Protein AF-A0A1G1KRF3-F1 (afdb_monomer_lite)

Structure (mmCIF, N/CA/C/O backbone):
data_AF-A0A1G1KRF3-F1
#
_entry.id   AF-A0A1G1KRF3-F1
#
loop_
_atom_site.group_PDB
_atom_site.id
_atom_site.type_symbol
_atom_site.label_atom_id
_atom_site.label_alt_id
_atom_site.label_comp_id
_atom_site.label_asym_id
_atom_site.label_entity_id
_atom_site.label_seq_id
_atom_site.pdbx_PDB_ins_code
_atom_site.Cartn_x
_atom_site.Cartn_y
_atom_site.Cartn_z
_atom_site.occupancy
_atom_site.B_iso_or_equiv
_atom_site.auth_seq_id
_atom_site.auth_comp_id
_atom_site.auth_asym_id
_atom_site.auth_atom_id
_atom_site.pdbx_PDB_model_num
ATOM 1 N N . MET A 1 1 ? -19.950 10.506 7.563 1.00 39.53 1 MET A N 1
ATOM 2 C CA . MET A 1 1 ? -19.428 11.811 7.099 1.00 39.53 1 MET A CA 1
ATOM 3 C C . MET A 1 1 ? -17.991 11.739 6.541 1.00 39.53 1 MET A C 1
ATOM 5 O O . MET A 1 1 ? -17.505 12.771 6.107 1.00 39.53 1 MET A O 1
ATOM 9 N N . SER A 1 2 ? -17.323 10.573 6.453 1.00 49.00 2 SER A N 1
ATOM 10 C CA . SER A 1 2 ? -15.917 10.475 5.997 1.00 49.00 2 SER A CA 1
ATOM 11 C C . SER A 1 2 ? -15.711 10.386 4.471 1.00 49.00 2 SER A C 1
ATOM 13 O O . SER A 1 2 ? -14.685 10.835 3.969 1.00 49.00 2 SER A O 1
ATOM 15 N N . THR A 1 3 ? -16.690 9.897 3.703 1.00 47.81 3 THR A N 1
ATOM 16 C CA . THR A 1 3 ? -16.568 9.670 2.245 1.00 47.81 3 THR A CA 1
ATOM 17 C C . THR A 1 3 ? -16.477 10.951 1.407 1.00 47.81 3 THR A C 1
ATOM 19 O O . THR A 1 3 ? -15.737 10.995 0.428 1.00 47.81 3 THR A O 1
ATOM 22 N N . ASN A 1 4 ? -17.163 12.029 1.809 1.00 52.09 4 ASN A N 1
ATOM 23 C CA . ASN A 1 4 ? -17.118 13.309 1.085 1.00 52.09 4 ASN A CA 1
ATOM 24 C C . ASN A 1 4 ? -15.735 13.970 1.141 1.00 52.09 4 ASN A C 1
ATOM 26 O O . ASN A 1 4 ? -15.361 14.684 0.216 1.00 52.09 4 ASN A O 1
ATOM 30 N N . ARG A 1 5 ? -14.958 13.727 2.201 1.00 53.78 5 ARG A N 1
ATOM 31 C CA . ARG A 1 5 ? -13.639 14.343 2.384 1.00 53.78 5 ARG A CA 1
ATOM 32 C C . ARG A 1 5 ? -12.556 13.617 1.586 1.00 53.78 5 ARG A C 1
ATOM 34 O O . ARG A 1 5 ? -11.678 14.286 1.063 1.00 53.78 5 ARG A O 1
ATOM 41 N N . LEU A 1 6 ? -12.679 12.296 1.414 1.00 52.50 6 LEU A N 1
ATOM 42 C CA . LEU A 1 6 ? -11.835 11.509 0.504 1.00 52.50 6 LEU A CA 1
ATOM 43 C C . LEU A 1 6 ? -11.989 11.996 -0.942 1.00 52.50 6 LEU A C 1
ATOM 45 O O . LEU A 1 6 ? -11.002 12.309 -1.598 1.00 52.50 6 LEU A O 1
ATOM 49 N N . LYS A 1 7 ? -13.244 12.169 -1.384 1.00 54.12 7 LYS A N 1
ATOM 50 C CA . LYS A 1 7 ? -13.553 12.800 -2.673 1.00 54.12 7 LYS A CA 1
ATOM 51 C C . LYS A 1 7 ? -12.997 14.210 -2.751 1.00 54.12 7 LYS A C 1
ATOM 53 O O . LYS A 1 7 ? -12.348 14.531 -3.721 1.00 54.12 7 LYS A O 1
ATOM 58 N N . THR A 1 8 ? -13.163 15.029 -1.715 1.00 58.00 8 THR A N 1
ATOM 59 C CA . THR A 1 8 ? -12.622 16.402 -1.708 1.00 58.00 8 THR A CA 1
ATOM 60 C C . THR A 1 8 ? -11.087 16.447 -1.787 1.00 58.00 8 THR A C 1
ATOM 62 O O . THR A 1 8 ? -10.541 17.373 -2.380 1.00 58.00 8 THR A O 1
ATOM 65 N N . LEU A 1 9 ? -10.387 15.477 -1.188 1.00 56.34 9 LEU A N 1
ATOM 66 C CA . LEU A 1 9 ? -8.924 15.380 -1.240 1.00 56.34 9 LEU A CA 1
ATOM 67 C C . LEU A 1 9 ? -8.424 15.002 -2.640 1.00 56.34 9 LEU A C 1
ATOM 69 O O . LEU A 1 9 ? -7.384 15.505 -3.040 1.00 56.34 9 LEU A O 1
ATOM 73 N N . LEU A 1 10 ? -9.180 14.180 -3.375 1.00 52.12 10 LEU A N 1
ATOM 74 C CA . LEU A 1 10 ? -8.797 13.652 -4.690 1.00 52.12 10 LEU A CA 1
ATOM 75 C C . LEU A 1 10 ? -9.418 14.414 -5.884 1.00 52.12 10 LEU A C 1
ATOM 77 O O . LEU A 1 10 ? -8.832 14.425 -6.953 1.00 52.12 10 LEU A O 1
ATOM 81 N N . GLN A 1 11 ? -10.558 15.100 -5.712 1.00 49.50 11 GLN A N 1
ATOM 82 C CA . GLN A 1 11 ? -11.289 15.842 -6.762 1.00 49.50 11 GLN A CA 1
ATOM 83 C C . GLN A 1 11 ? -10.797 17.276 -6.996 1.00 49.50 11 GLN A C 1
ATOM 85 O O . GLN A 1 11 ? -11.358 17.987 -7.826 1.00 49.50 11 GLN A O 1
ATOM 90 N N . LYS A 1 12 ? -9.792 17.765 -6.262 1.00 50.34 12 LYS A N 1
ATOM 91 C CA . LYS A 1 12 ? -9.133 19.004 -6.692 1.00 50.34 12 LYS A CA 1
ATOM 92 C C . LYS A 1 12 ? -8.339 18.649 -7.945 1.00 50.34 12 LYS A C 1
ATOM 94 O O . LYS A 1 12 ? -7.412 17.860 -7.823 1.00 50.34 12 LYS A O 1
ATOM 99 N N . ASP A 1 13 ? -8.687 19.248 -9.086 1.00 40.19 13 ASP A N 1
ATOM 100 C CA . ASP A 1 13 ? -8.207 18.995 -10.467 1.00 40.19 13 ASP A CA 1
ATOM 101 C C . ASP A 1 13 ? -6.668 19.019 -10.703 1.00 40.19 13 ASP A C 1
ATOM 103 O O . ASP A 1 13 ? -6.196 19.061 -11.837 1.00 40.19 13 ASP A O 1
ATOM 107 N N . HIS A 1 14 ? -5.859 18.991 -9.642 1.00 43.50 14 HIS A N 1
ATOM 108 C CA . HIS A 1 14 ? -4.399 18.992 -9.637 1.00 43.50 14 HIS A CA 1
ATOM 109 C C . HIS A 1 14 ? -3.786 18.083 -8.557 1.00 43.50 14 HIS A C 1
ATOM 111 O O . HIS A 1 14 ? -2.618 18.255 -8.225 1.00 43.50 14 HIS A O 1
ATOM 117 N N . PHE A 1 15 ? -4.541 17.167 -7.944 1.00 45.59 15 PHE A N 1
ATOM 118 C CA . PHE A 1 15 ? -4.002 16.354 -6.855 1.00 45.59 15 PHE A CA 1
ATOM 119 C C . PHE A 1 15 ? -3.184 15.172 -7.383 1.00 45.59 15 PHE A C 1
ATOM 121 O O . PHE A 1 15 ? -3.702 14.073 -7.541 1.00 45.59 15 PHE A O 1
ATOM 128 N N . SER A 1 16 ? -1.895 15.398 -7.642 1.00 52.59 16 SER A N 1
ATOM 129 C CA . SER A 1 16 ? -0.960 14.310 -7.912 1.00 52.59 16 SER A CA 1
ATOM 130 C C . SER A 1 16 ? -0.432 13.742 -6.598 1.00 52.59 16 SER A C 1
ATOM 132 O O . SER A 1 16 ? 0.032 14.477 -5.724 1.00 52.59 16 SER A O 1
ATOM 134 N N . PHE A 1 17 ? -0.441 12.417 -6.448 1.00 53.50 17 PHE A N 1
ATOM 135 C CA . PHE A 1 17 ? 0.139 11.744 -5.279 1.00 53.50 17 PHE A CA 1
ATOM 136 C C . PHE A 1 17 ? 1.629 12.058 -5.078 1.00 53.50 17 PHE A C 1
ATOM 138 O O . PHE A 1 17 ? 2.115 12.025 -3.945 1.00 53.50 17 PHE A O 1
ATOM 145 N N . THR A 1 18 ? 2.328 12.440 -6.152 1.00 52.50 18 THR A N 1
ATOM 146 C CA . THR A 1 18 ? 3.709 12.947 -6.112 1.00 52.50 18 THR A CA 1
ATOM 147 C C . THR A 1 18 ? 3.863 14.183 -5.227 1.00 52.50 18 THR A C 1
ATOM 149 O O . THR A 1 18 ? 4.930 14.400 -4.658 1.00 52.50 18 THR A O 1
ATOM 152 N N . ASP A 1 19 ? 2.802 14.979 -5.072 1.00 54.72 19 ASP A N 1
ATOM 153 C CA . ASP A 1 19 ? 2.831 16.267 -4.370 1.00 54.72 19 ASP A CA 1
ATOM 154 C C . ASP A 1 19 ? 2.616 16.110 -2.857 1.00 54.72 19 ASP A C 1
ATOM 156 O O . ASP A 1 19 ? 2.888 17.023 -2.076 1.00 54.72 19 ASP A O 1
ATOM 160 N N . LEU A 1 20 ? 2.139 14.937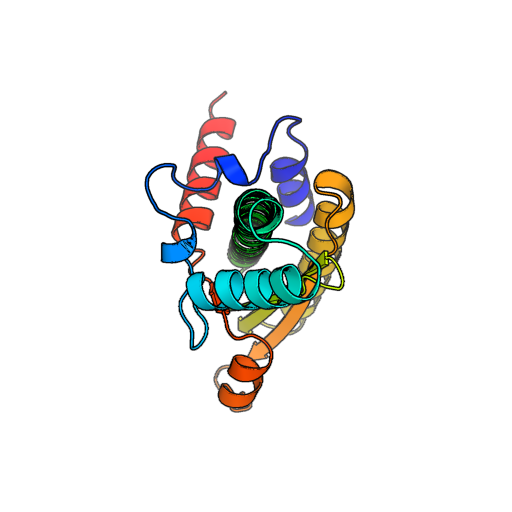 -2.424 1.00 53.12 20 LEU A N 1
ATOM 161 C CA . LEU A 1 20 ? 1.990 14.575 -1.013 1.00 53.12 20 LEU A CA 1
ATOM 162 C C . LEU A 1 20 ? 3.266 14.003 -0.396 1.00 53.12 20 LEU A C 1
ATOM 164 O O . LEU A 1 20 ? 3.375 13.916 0.832 1.00 53.12 20 LEU A O 1
ATOM 168 N N . LEU A 1 21 ? 4.215 13.576 -1.225 1.00 56.72 21 LEU A N 1
ATOM 169 C CA . LEU A 1 21 ? 5.484 13.066 -0.745 1.00 56.72 21 LEU A CA 1
ATOM 170 C C . LEU A 1 21 ? 6.402 14.250 -0.436 1.00 56.72 21 LEU A C 1
ATOM 172 O O . LEU A 1 21 ? 6.590 15.122 -1.285 1.00 56.72 21 LEU A O 1
ATOM 176 N N . PRO A 1 22 ? 7.001 14.322 0.767 1.00 52.81 22 PRO A N 1
ATOM 177 C CA . PRO A 1 22 ? 7.981 15.357 1.040 1.00 52.81 22 PRO A CA 1
ATOM 178 C C . PRO A 1 22 ? 9.114 15.219 0.020 1.00 52.81 22 PRO A C 1
ATOM 180 O O . PRO A 1 22 ? 9.807 14.203 0.010 1.00 52.81 22 PRO A O 1
ATOM 183 N N . HIS A 1 23 ? 9.319 16.255 -0.801 1.00 50.72 23 HIS A N 1
ATOM 184 C CA . HIS A 1 23 ? 10.316 16.322 -1.883 1.00 50.72 23 HIS A CA 1
ATOM 185 C C . HIS A 1 23 ? 11.781 16.079 -1.441 1.00 50.72 23 HIS A C 1
ATOM 187 O O . HIS A 1 23 ? 12.704 16.220 -2.237 1.00 50.72 23 HIS A O 1
ATOM 193 N N . SER A 1 24 ? 12.022 15.759 -0.166 1.00 45.78 24 SER A N 1
ATOM 194 C CA . SER A 1 24 ? 13.334 15.615 0.463 1.00 45.78 24 SER A CA 1
ATOM 195 C C . SER A 1 24 ? 13.704 14.186 0.872 1.00 45.78 24 SER A C 1
ATOM 197 O O . SER A 1 24 ? 14.825 13.981 1.337 1.00 45.78 24 SER A O 1
ATOM 199 N N . LYS A 1 25 ? 12.815 13.194 0.720 1.00 56.88 25 LYS A N 1
ATOM 200 C CA . LYS A 1 25 ? 13.113 11.789 1.045 1.00 56.88 25 LYS A CA 1
ATOM 201 C C . LYS A 1 25 ? 12.953 10.900 -0.182 1.00 56.88 25 LYS A C 1
ATOM 203 O O . LYS A 1 25 ? 11.945 11.007 -0.873 1.00 56.88 25 LYS A O 1
ATOM 208 N N . SER A 1 26 ? 13.918 10.007 -0.430 1.00 67.25 26 SER A N 1
ATOM 209 C CA . SER A 1 26 ? 13.741 8.990 -1.469 1.00 67.25 26 SER A CA 1
ATOM 210 C C . SER A 1 26 ? 12.550 8.109 -1.102 1.00 67.25 26 SER A C 1
ATOM 212 O O . SER A 1 26 ? 12.333 7.780 0.070 1.00 67.25 26 SER A O 1
ATOM 214 N N . VAL A 1 27 ? 11.766 7.747 -2.112 1.00 68.31 27 VAL A N 1
ATOM 215 C CA . VAL A 1 27 ? 10.595 6.872 -2.000 1.00 68.31 27 VAL A CA 1
ATOM 216 C C . VAL A 1 27 ? 10.934 5.562 -1.260 1.00 68.31 27 VAL A C 1
ATOM 218 O O . VAL A 1 27 ? 10.127 5.039 -0.498 1.00 68.31 27 VAL A O 1
ATOM 221 N N . GLU A 1 28 ? 12.176 5.095 -1.388 1.00 69.38 28 GLU A N 1
ATOM 222 C CA . GLU A 1 28 ? 12.739 3.920 -0.710 1.00 69.38 28 GLU A CA 1
ATOM 223 C C . GLU A 1 28 ? 12.685 4.018 0.821 1.00 69.38 28 GLU A C 1
ATOM 225 O O . GLU A 1 28 ? 12.463 3.019 1.497 1.00 69.38 28 GLU A O 1
ATOM 230 N N . SER A 1 29 ? 12.847 5.221 1.383 1.00 72.69 29 SER A N 1
ATOM 231 C CA . SER A 1 29 ? 12.881 5.437 2.839 1.00 72.69 29 SER A CA 1
ATOM 232 C C . SER A 1 29 ? 11.548 5.166 3.545 1.00 72.69 29 SER A C 1
ATOM 234 O O . SER A 1 29 ? 11.483 5.177 4.774 1.00 72.69 29 SER A O 1
ATOM 236 N N . PHE A 1 30 ? 10.485 4.935 2.776 1.00 73.12 30 PHE A N 1
ATOM 237 C CA . PHE A 1 30 ? 9.150 4.627 3.271 1.00 73.12 30 PHE A CA 1
ATOM 238 C C . PHE A 1 30 ? 8.850 3.120 3.291 1.00 73.12 30 PHE A C 1
ATOM 240 O O . PHE A 1 30 ? 7.748 2.728 3.679 1.00 73.12 30 PHE A O 1
ATOM 247 N N . PHE A 1 31 ? 9.815 2.285 2.886 1.00 74.88 31 PHE A N 1
ATOM 248 C CA . PHE A 1 31 ? 9.681 0.837 2.775 1.00 74.88 31 PHE A CA 1
ATOM 249 C C . PHE A 1 31 ? 10.572 0.121 3.780 1.00 74.88 31 PHE A C 1
ATOM 251 O O . PHE A 1 31 ? 11.784 0.309 3.812 1.00 74.88 31 PHE A O 1
ATOM 258 N N . GLU A 1 32 ? 9.972 -0.779 4.552 1.00 78.81 32 GLU A N 1
ATOM 259 C CA . GLU A 1 32 ? 10.691 -1.677 5.453 1.00 78.81 32 GLU A CA 1
ATOM 260 C C . GLU A 1 32 ? 10.246 -3.119 5.189 1.00 78.81 32 GLU A C 1
ATOM 262 O O . GLU A 1 32 ? 9.054 -3.409 5.121 1.00 78.81 32 GLU A O 1
ATOM 267 N N . GLY A 1 33 ? 11.162 -4.073 5.025 1.00 77.75 33 GLY A N 1
ATOM 268 C CA . GLY A 1 33 ? 10.761 -5.444 4.703 1.00 77.75 33 GLY A CA 1
ATOM 269 C C . GLY A 1 33 ? 11.910 -6.367 4.311 1.00 77.75 33 GLY A C 1
ATOM 270 O O . GLY A 1 33 ? 13.058 -5.937 4.260 1.00 77.75 33 GLY A O 1
ATOM 271 N N . PRO A 1 34 ? 11.618 -7.658 4.055 1.00 73.69 34 PRO A N 1
ATOM 272 C CA . PRO A 1 34 ? 12.593 -8.604 3.524 1.00 73.69 34 PRO A CA 1
ATOM 273 C C . PRO A 1 34 ? 12.886 -8.369 2.032 1.00 73.69 34 PRO A C 1
ATOM 275 O O . PRO A 1 34 ? 13.853 -8.926 1.531 1.00 73.69 34 PRO A O 1
ATOM 278 N N . GLN A 1 35 ? 12.051 -7.591 1.331 1.00 74.81 35 GLN A N 1
ATOM 279 C CA . GLN A 1 35 ? 12.315 -7.106 -0.020 1.00 74.81 35 GLN A CA 1
ATOM 280 C C . GLN A 1 35 ? 12.621 -5.613 0.020 1.00 74.81 35 GLN A C 1
ATOM 282 O O . GLN A 1 35 ? 12.011 -4.865 0.788 1.00 74.81 35 GLN A O 1
ATOM 287 N N . THR A 1 36 ? 13.525 -5.192 -0.854 1.00 77.19 36 THR A N 1
ATOM 288 C CA . THR A 1 36 ? 13.939 -3.802 -1.041 1.00 77.19 36 THR A CA 1
ATOM 289 C C . THR A 1 36 ? 13.526 -3.275 -2.416 1.00 77.19 36 THR A C 1
ATOM 291 O O . THR A 1 36 ? 13.167 -4.033 -3.320 1.00 77.19 36 THR A O 1
ATOM 294 N N . TYR A 1 37 ? 13.608 -1.956 -2.591 1.00 75.25 37 TYR A N 1
ATOM 295 C CA . TYR A 1 37 ? 13.466 -1.318 -3.901 1.00 75.25 37 TYR A CA 1
ATOM 296 C C . TYR A 1 37 ? 14.453 -1.887 -4.934 1.00 75.25 37 TYR A C 1
ATOM 298 O O . TYR A 1 37 ? 14.074 -2.192 -6.065 1.00 75.25 37 TYR A O 1
ATOM 306 N N . GLU A 1 38 ? 15.702 -2.115 -4.519 1.00 76.81 38 GLU A N 1
ATOM 307 C CA . GLU A 1 38 ? 16.745 -2.703 -5.364 1.00 76.81 38 GLU A CA 1
ATOM 308 C C . GLU A 1 38 ? 16.399 -4.133 -5.800 1.00 76.81 38 GLU A C 1
ATOM 310 O O . GLU A 1 38 ? 16.670 -4.514 -6.941 1.00 76.81 38 GLU A O 1
ATOM 315 N N . ASP A 1 39 ? 15.760 -4.924 -4.930 1.00 80.12 39 ASP A N 1
ATOM 316 C CA . ASP A 1 39 ? 15.296 -6.274 -5.270 1.00 80.12 39 ASP A CA 1
ATOM 317 C C . ASP A 1 39 ? 14.219 -6.248 -6.353 1.00 80.12 39 ASP A C 1
ATOM 319 O O . ASP A 1 39 ? 14.270 -7.051 -7.289 1.00 80.12 39 ASP A O 1
ATOM 323 N N . LEU A 1 40 ? 13.276 -5.304 -6.262 1.00 76.19 40 LEU A N 1
ATOM 324 C CA . LEU A 1 40 ? 12.242 -5.122 -7.279 1.00 76.19 40 LEU A CA 1
ATOM 325 C C . LEU A 1 40 ? 12.841 -4.686 -8.614 1.00 76.19 40 LEU A C 1
ATOM 327 O O . LEU A 1 40 ? 12.513 -5.265 -9.652 1.00 76.19 40 LEU A O 1
ATOM 331 N N . LEU A 1 41 ? 13.734 -3.693 -8.586 1.00 78.19 41 LEU A N 1
ATOM 332 C CA . LEU A 1 41 ? 14.412 -3.195 -9.777 1.00 78.19 41 LEU A CA 1
ATOM 333 C C . LEU A 1 41 ? 15.198 -4.320 -10.446 1.00 78.19 41 LEU A C 1
ATOM 335 O O . LEU A 1 41 ? 15.037 -4.562 -11.638 1.00 78.19 41 LEU A O 1
ATOM 339 N N . ARG A 1 42 ? 15.987 -5.069 -9.675 1.00 79.50 42 ARG A N 1
ATOM 340 C CA . ARG A 1 42 ? 16.756 -6.215 -10.165 1.00 79.50 42 ARG A CA 1
ATOM 341 C C . ARG A 1 42 ? 15.867 -7.299 -10.772 1.00 79.50 42 ARG A C 1
ATOM 343 O O . ARG A 1 42 ? 16.168 -7.756 -11.872 1.00 79.50 42 ARG A O 1
ATOM 350 N N . GLY A 1 43 ? 14.773 -7.678 -10.111 1.00 75.50 43 GLY A N 1
ATOM 351 C CA . GLY A 1 43 ? 13.843 -8.685 -10.632 1.00 75.50 43 GLY A CA 1
ATOM 352 C C . GLY A 1 43 ? 13.163 -8.249 -11.934 1.00 75.50 43 GLY A C 1
ATOM 353 O O . GLY A 1 43 ? 13.047 -9.034 -12.878 1.00 75.50 43 GLY A O 1
ATOM 354 N N . ALA A 1 44 ? 12.763 -6.980 -12.026 1.00 71.75 44 ALA A N 1
ATOM 355 C CA . ALA A 1 44 ? 12.192 -6.417 -13.245 1.00 71.75 44 ALA A CA 1
ATOM 356 C C . ALA A 1 44 ? 13.234 -6.316 -14.377 1.00 71.75 44 ALA A C 1
ATOM 358 O O . ALA A 1 44 ? 12.940 -6.665 -15.522 1.00 71.75 44 ALA A O 1
ATOM 359 N N . LEU A 1 45 ? 14.468 -5.906 -14.059 1.00 74.56 45 LEU A N 1
ATOM 360 C CA . LEU A 1 45 ? 15.589 -5.864 -15.000 1.00 74.56 45 LEU A CA 1
ATOM 361 C C . LEU A 1 45 ? 15.928 -7.248 -15.549 1.00 74.56 45 LEU A C 1
ATOM 363 O O . LEU A 1 45 ? 16.179 -7.380 -16.742 1.00 74.56 45 LEU A O 1
ATOM 367 N N . GLU A 1 46 ? 15.948 -8.280 -14.708 1.00 75.44 46 GLU A N 1
ATOM 368 C CA . GLU A 1 46 ? 16.272 -9.645 -15.125 1.00 75.44 46 GLU A CA 1
ATOM 369 C C . GLU A 1 46 ? 15.231 -10.200 -16.103 1.00 75.44 46 GLU A C 1
ATOM 371 O O . GLU A 1 46 ? 15.608 -10.725 -17.154 1.00 75.44 46 GLU A O 1
ATOM 376 N N . LYS A 1 47 ? 13.937 -9.968 -15.839 1.00 70.19 47 LYS A N 1
ATOM 377 C CA . LYS A 1 47 ? 12.857 -10.240 -16.802 1.00 70.19 47 LYS A CA 1
ATOM 378 C C . LYS A 1 47 ? 13.081 -9.490 -18.123 1.00 70.19 47 LYS A C 1
ATOM 380 O O . LYS A 1 47 ? 13.042 -10.101 -19.186 1.00 70.19 47 LYS A O 1
ATOM 385 N N . GLY A 1 48 ? 13.411 -8.197 -18.064 1.00 66.12 48 GLY A N 1
ATOM 386 C CA . GLY A 1 48 ? 13.698 -7.387 -19.254 1.00 66.12 48 GLY A CA 1
ATOM 387 C C . GLY A 1 48 ? 14.934 -7.848 -20.043 1.00 66.12 48 GLY A C 1
ATOM 388 O O . GLY A 1 48 ? 14.924 -7.834 -21.274 1.00 66.12 48 GLY A O 1
ATOM 389 N N . ARG A 1 49 ? 15.994 -8.316 -19.365 1.00 69.25 49 ARG A N 1
ATOM 390 C CA . ARG A 1 49 ? 17.214 -8.855 -20.002 1.00 69.25 49 ARG A CA 1
ATOM 391 C C . ARG A 1 49 ? 16.960 -10.151 -20.754 1.00 69.25 49 ARG A C 1
ATOM 393 O O . ARG A 1 49 ? 17.602 -10.377 -21.776 1.00 69.25 49 ARG A O 1
ATOM 400 N N . GLN A 1 50 ? 16.030 -10.979 -20.288 1.00 70.12 50 GLN A N 1
ATOM 401 C CA . GLN A 1 50 ? 15.610 -12.177 -21.017 1.00 70.12 50 GLN A CA 1
ATOM 402 C C . GLN A 1 50 ? 14.915 -11.836 -22.355 1.00 70.12 50 GLN A C 1
ATOM 404 O O . GLN A 1 50 ? 14.764 -12.716 -23.197 1.00 70.12 50 GLN A O 1
ATOM 409 N N . GLN A 1 51 ? 14.556 -10.564 -22.590 1.00 62.88 51 GLN A N 1
ATOM 410 C CA . GLN A 1 51 ? 13.811 -1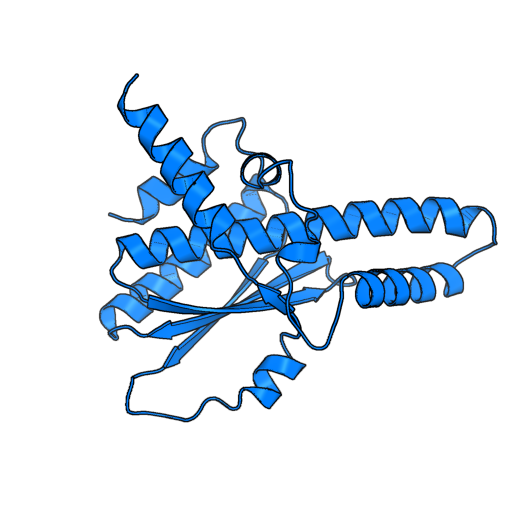0.086 -23.759 1.00 62.88 51 GLN A CA 1
ATOM 411 C C . GLN A 1 51 ? 14.599 -9.233 -24.780 1.00 62.88 51 GLN A C 1
ATOM 413 O O . GLN A 1 51 ? 14.016 -8.893 -25.810 1.00 62.88 51 GLN A O 1
ATOM 418 N N . GLY A 1 52 ? 15.894 -8.904 -24.603 1.00 66.62 52 GLY A N 1
ATOM 419 C CA . GLY A 1 52 ? 16.609 -8.126 -25.639 1.00 66.62 52 GLY A CA 1
ATOM 420 C C . GLY A 1 52 ? 18.075 -7.712 -25.408 1.00 66.62 52 GLY A C 1
ATOM 421 O O . GLY A 1 52 ? 18.663 -7.936 -24.353 1.00 66.62 52 GLY A O 1
ATOM 422 N N . ALA A 1 53 ? 18.666 -7.105 -26.454 1.00 66.06 53 ALA A N 1
ATOM 423 C CA . ALA A 1 53 ? 20.092 -6.770 -26.607 1.00 66.06 53 ALA A CA 1
ATOM 424 C C . ALA A 1 53 ? 20.582 -5.566 -25.767 1.00 66.06 53 ALA A C 1
ATOM 426 O O . ALA A 1 53 ? 19.817 -4.683 -25.396 1.00 66.06 53 ALA A O 1
ATOM 427 N N . LYS A 1 54 ? 21.898 -5.517 -25.515 1.00 62.78 54 LYS A N 1
ATOM 428 C CA . LYS A 1 54 ? 22.578 -4.733 -24.461 1.00 62.78 54 LYS A CA 1
ATOM 429 C C . LYS A 1 54 ? 22.243 -3.231 -24.372 1.00 62.78 54 LYS A C 1
ATOM 431 O O . LYS A 1 54 ? 22.132 -2.723 -23.266 1.00 62.78 54 LYS A O 1
ATOM 436 N N . GLU A 1 55 ? 22.041 -2.542 -25.493 1.00 60.44 55 GLU A N 1
ATOM 437 C CA . GLU A 1 55 ? 21.693 -1.105 -25.523 1.00 60.44 55 GLU A CA 1
ATOM 438 C C . GLU A 1 55 ? 20.201 -0.845 -25.253 1.00 60.44 55 GLU A C 1
ATOM 440 O O . GLU A 1 55 ? 19.834 0.172 -24.667 1.00 60.44 55 GLU A O 1
ATOM 445 N N . ALA A 1 56 ? 19.327 -1.798 -25.591 1.00 62.66 56 ALA A N 1
ATOM 446 C CA . ALA A 1 56 ? 17.923 -1.748 -25.196 1.00 62.66 56 ALA A CA 1
ATOM 447 C C . ALA A 1 56 ? 17.764 -1.935 -23.677 1.00 62.66 56 ALA A C 1
ATOM 449 O O . ALA A 1 56 ? 16.838 -1.377 -23.096 1.00 62.66 56 ALA A O 1
ATOM 450 N N . ILE A 1 57 ? 18.691 -2.652 -23.025 1.00 66.12 57 ILE A N 1
ATOM 451 C CA . ILE A 1 57 ? 18.666 -2.906 -21.575 1.00 66.12 57 ILE A CA 1
ATOM 452 C C . ILE A 1 57 ? 18.753 -1.601 -20.778 1.00 66.12 57 ILE A C 1
ATOM 454 O O . ILE A 1 57 ? 18.027 -1.460 -19.804 1.00 66.12 57 ILE A O 1
ATOM 458 N N . GLU A 1 58 ? 19.590 -0.637 -21.173 1.00 69.25 58 GLU A N 1
ATOM 459 C CA . GLU A 1 58 ? 19.725 0.626 -20.426 1.00 69.25 58 GLU A CA 1
ATOM 460 C C . GLU A 1 58 ? 18.475 1.506 -20.526 1.00 69.25 58 GLU A C 1
ATOM 462 O O . GLU A 1 58 ? 18.067 2.128 -19.544 1.00 69.25 58 GLU A O 1
ATOM 467 N N . LYS A 1 59 ? 17.826 1.531 -21.695 1.00 72.62 59 LYS A N 1
ATOM 468 C CA . LYS A 1 59 ? 16.553 2.238 -21.870 1.00 72.62 59 LYS A CA 1
ATOM 469 C C . LYS A 1 59 ? 15.429 1.548 -21.091 1.00 72.62 59 LYS A C 1
ATOM 471 O O . LYS A 1 59 ? 14.712 2.208 -20.349 1.00 72.62 59 LYS A O 1
ATOM 476 N N . ILE A 1 60 ? 15.350 0.220 -21.184 1.00 70.62 60 ILE A N 1
ATOM 477 C CA . ILE A 1 60 ? 14.411 -0.605 -20.413 1.00 70.62 60 ILE A CA 1
ATOM 478 C C . ILE A 1 60 ? 14.637 -0.422 -18.908 1.00 70.62 60 ILE A C 1
ATOM 480 O O . ILE A 1 60 ? 13.671 -0.345 -18.161 1.00 70.62 60 ILE A O 1
ATOM 484 N N . ALA A 1 61 ? 15.886 -0.302 -18.455 1.00 71.94 61 ALA A N 1
ATOM 485 C CA . ALA A 1 61 ? 16.208 -0.087 -17.050 1.00 71.94 61 ALA A CA 1
ATOM 486 C C . ALA A 1 61 ? 15.627 1.223 -16.517 1.00 71.94 61 ALA A C 1
ATOM 488 O O . ALA A 1 61 ? 14.993 1.223 -15.464 1.00 71.94 61 ALA A O 1
ATOM 489 N N . LYS A 1 62 ? 15.793 2.317 -17.268 1.00 77.19 62 LYS A N 1
ATOM 490 C CA . LYS A 1 62 ? 15.213 3.618 -16.915 1.00 77.19 62 LYS A CA 1
ATOM 491 C C . LYS A 1 62 ? 13.686 3.585 -16.924 1.00 77.19 62 LYS A C 1
ATOM 493 O O . LYS A 1 62 ? 13.066 4.092 -15.995 1.00 77.19 62 LYS A O 1
ATOM 498 N N . ASP A 1 63 ? 13.088 2.946 -17.926 1.00 78.56 63 ASP A N 1
ATOM 499 C CA . ASP A 1 63 ? 11.631 2.821 -18.025 1.00 78.56 63 ASP A CA 1
ATOM 500 C C . ASP A 1 63 ? 11.059 1.965 -16.879 1.00 78.56 63 ASP A C 1
ATOM 502 O O . ASP A 1 63 ? 10.026 2.298 -16.300 1.00 78.56 63 ASP A O 1
ATOM 506 N N . ILE A 1 64 ? 11.742 0.876 -16.506 1.00 75.12 64 ILE A N 1
ATOM 507 C CA . ILE A 1 64 ? 11.383 0.034 -15.358 1.00 75.12 64 ILE A CA 1
ATOM 508 C C . ILE A 1 64 ? 11.476 0.831 -14.065 1.00 75.12 64 ILE A C 1
ATOM 510 O O . ILE A 1 64 ? 10.538 0.782 -13.276 1.00 75.12 64 ILE A O 1
ATOM 514 N N . GLN A 1 65 ? 12.578 1.554 -13.859 1.00 79.06 65 GLN A N 1
ATOM 515 C CA . GLN A 1 65 ? 12.789 2.364 -12.666 1.00 79.06 65 GLN A CA 1
ATOM 516 C C . GLN A 1 65 ? 11.686 3.419 -12.513 1.00 79.06 65 GLN A C 1
ATOM 518 O O . GLN A 1 65 ? 11.056 3.497 -11.465 1.00 79.06 65 GLN A O 1
ATOM 523 N N . SER A 1 66 ? 11.373 4.157 -13.579 1.00 80.44 66 SER A N 1
ATOM 524 C CA . SER A 1 66 ? 10.312 5.170 -13.552 1.00 80.44 66 SER A CA 1
ATOM 525 C C . SER A 1 66 ? 8.929 4.567 -13.270 1.00 80.44 66 SER A C 1
ATOM 527 O O . SER A 1 66 ? 8.146 5.120 -12.499 1.00 80.44 66 SER A O 1
ATOM 529 N N . ARG A 1 67 ? 8.616 3.397 -13.846 1.00 76.81 67 ARG A N 1
ATOM 530 C CA . ARG A 1 67 ? 7.364 2.685 -13.534 1.00 76.81 67 ARG A CA 1
ATOM 531 C C . ARG A 1 67 ? 7.319 2.244 -12.077 1.00 76.81 67 ARG A C 1
ATOM 533 O O . ARG A 1 67 ? 6.270 2.335 -11.449 1.00 76.81 67 ARG A O 1
ATOM 540 N N . LEU A 1 68 ? 8.439 1.749 -11.567 1.00 76.62 68 LEU A N 1
ATOM 541 C CA . LEU A 1 68 ? 8.609 1.336 -10.184 1.00 76.62 68 LEU A CA 1
ATOM 542 C C . LEU A 1 68 ? 8.326 2.480 -9.217 1.00 76.62 68 LEU A C 1
ATOM 544 O O . LEU A 1 68 ? 7.505 2.317 -8.320 1.00 76.62 68 LEU A O 1
ATOM 548 N N . GLU A 1 69 ? 8.949 3.632 -9.450 1.00 79.06 69 GLU A N 1
ATOM 549 C CA . GLU A 1 69 ? 8.712 4.861 -8.691 1.00 79.06 69 GLU A CA 1
ATOM 550 C C . GLU A 1 69 ? 7.218 5.199 -8.689 1.00 79.06 69 GLU A C 1
ATOM 552 O O . GLU A 1 69 ? 6.625 5.272 -7.616 1.00 79.06 69 GLU A O 1
ATOM 557 N N . LYS A 1 70 ? 6.566 5.227 -9.860 1.00 79.25 70 LYS A N 1
ATOM 558 C CA . LYS A 1 70 ? 5.123 5.498 -9.957 1.00 79.25 70 LYS A CA 1
ATOM 559 C C . LYS A 1 70 ? 4.261 4.521 -9.143 1.00 79.25 70 LYS A C 1
ATOM 561 O O . LYS A 1 70 ? 3.343 4.938 -8.439 1.00 79.25 70 LYS A O 1
ATOM 566 N N . TYR A 1 71 ? 4.521 3.214 -9.233 1.00 78.88 71 TYR A N 1
ATOM 567 C CA . TYR A 1 71 ? 3.766 2.213 -8.463 1.00 78.88 71 TYR A CA 1
ATOM 568 C C . TYR A 1 71 ? 3.932 2.403 -6.963 1.00 78.88 71 TYR A C 1
ATOM 570 O O . TYR A 1 71 ? 2.997 2.198 -6.186 1.00 78.88 71 TYR A O 1
ATOM 578 N N . ILE A 1 72 ? 5.134 2.782 -6.557 1.00 78.88 72 ILE A N 1
ATOM 579 C CA . ILE A 1 72 ? 5.440 2.976 -5.161 1.00 78.88 72 ILE A CA 1
ATOM 580 C C . ILE A 1 72 ? 4.791 4.256 -4.626 1.00 78.88 72 ILE A C 1
ATOM 582 O O . ILE A 1 72 ? 4.211 4.235 -3.541 1.00 78.88 72 ILE A O 1
ATOM 586 N N . GLU A 1 73 ? 4.836 5.346 -5.383 1.00 79.31 73 GLU A N 1
ATOM 587 C CA . GLU A 1 73 ? 4.138 6.587 -5.047 1.00 79.31 73 GLU A CA 1
ATOM 588 C C . GLU A 1 73 ? 2.637 6.339 -4.868 1.00 79.31 73 GLU A C 1
ATOM 590 O O . GLU A 1 73 ? 2.055 6.766 -3.870 1.00 79.31 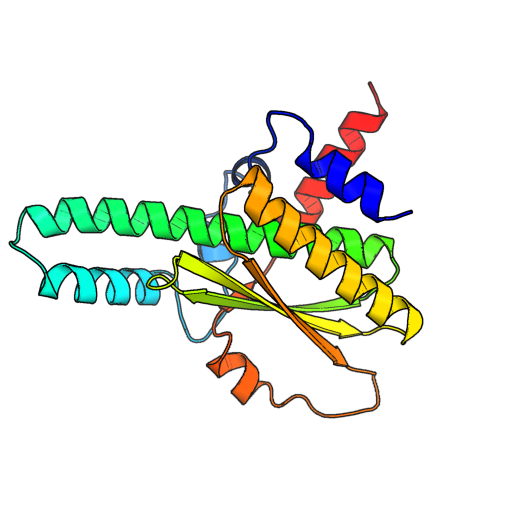73 GLU A O 1
ATOM 595 N N . ALA A 1 74 ? 2.033 5.552 -5.764 1.00 80.38 74 ALA A N 1
ATOM 596 C CA . ALA A 1 74 ? 0.637 5.143 -5.650 1.00 80.38 74 ALA A CA 1
ATOM 597 C C . ALA A 1 74 ? 0.368 4.331 -4.367 1.00 80.38 74 ALA A C 1
ATOM 599 O O . ALA A 1 74 ? -0.609 4.595 -3.667 1.00 80.38 74 ALA A O 1
ATOM 600 N N . LEU A 1 75 ? 1.250 3.387 -4.008 1.00 82.69 75 LEU A N 1
ATOM 601 C CA . LEU A 1 75 ? 1.148 2.605 -2.767 1.00 82.69 75 LEU A CA 1
ATOM 602 C C . LEU A 1 75 ? 1.257 3.466 -1.499 1.00 82.69 75 LEU A C 1
ATOM 604 O O . LEU A 1 75 ? 0.529 3.253 -0.526 1.00 82.69 75 LEU A O 1
ATOM 608 N N . LEU A 1 76 ? 2.159 4.445 -1.488 1.00 81.56 76 LEU A N 1
ATOM 609 C CA . LEU A 1 76 ? 2.284 5.382 -0.372 1.00 81.56 76 LEU A CA 1
ATOM 610 C C . LEU A 1 76 ? 1.062 6.298 -0.278 1.00 81.56 76 LEU A C 1
ATOM 612 O O . LEU A 1 76 ? 0.559 6.541 0.821 1.00 81.56 76 LEU A O 1
ATOM 616 N N . GLY A 1 77 ? 0.555 6.748 -1.424 1.00 79.12 77 GLY A N 1
ATOM 617 C CA . GLY A 1 77 ? -0.659 7.544 -1.541 1.00 79.12 77 GLY A CA 1
ATOM 618 C C . GLY A 1 77 ? -1.889 6.824 -0.997 1.00 79.12 77 GLY A C 1
ATOM 619 O O . GLY A 1 77 ? -2.560 7.345 -0.102 1.00 79.12 77 GLY A O 1
ATOM 620 N N . ILE A 1 78 ? -2.158 5.605 -1.479 1.00 84.00 78 ILE A N 1
ATOM 621 C CA . ILE A 1 78 ? -3.321 4.815 -1.053 1.00 84.00 78 ILE A CA 1
ATOM 622 C C . ILE A 1 78 ? -3.246 4.509 0.445 1.00 84.00 78 ILE A C 1
ATOM 624 O O . ILE A 1 78 ? -4.209 4.746 1.176 1.00 84.00 78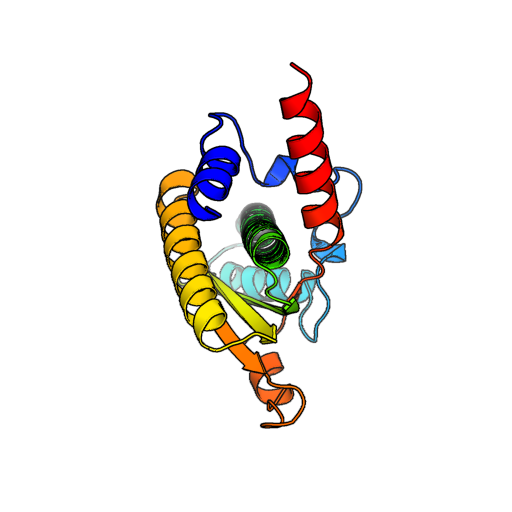 ILE A O 1
ATOM 628 N N . GLY A 1 79 ? -2.076 4.080 0.932 1.00 86.00 79 GLY A N 1
ATOM 629 C CA . GLY A 1 79 ? -1.860 3.782 2.345 1.00 86.00 79 GLY A CA 1
ATOM 630 C C . GLY A 1 79 ? -2.030 5.013 3.239 1.00 86.00 79 GLY A C 1
ATOM 631 O O . GLY A 1 79 ? -2.673 4.925 4.286 1.00 86.00 79 GLY A O 1
ATOM 632 N N . GLY A 1 80 ? -1.507 6.168 2.819 1.00 84.69 80 GLY A N 1
ATOM 633 C CA . GLY A 1 80 ? -1.619 7.429 3.551 1.00 84.69 80 GLY A CA 1
ATOM 634 C C . GLY A 1 80 ? -3.050 7.963 3.618 1.00 84.69 80 GLY A C 1
ATOM 635 O O . GLY A 1 80 ? -3.517 8.323 4.698 1.00 84.69 80 GLY A O 1
ATOM 636 N N . ILE A 1 81 ? -3.772 7.967 2.494 1.00 81.88 81 ILE A N 1
ATOM 637 C CA . ILE A 1 81 ? -5.169 8.423 2.438 1.00 81.88 81 ILE A CA 1
ATOM 638 C C . ILE A 1 81 ? -6.078 7.524 3.274 1.00 81.88 81 ILE A C 1
ATOM 640 O O . ILE A 1 81 ? -6.876 8.030 4.066 1.00 81.88 81 ILE A O 1
ATOM 644 N N . ILE A 1 82 ? -5.951 6.201 3.130 1.00 89.12 82 ILE A N 1
ATOM 645 C CA . ILE A 1 82 ? -6.765 5.246 3.889 1.00 89.12 82 ILE A CA 1
ATOM 646 C C . ILE A 1 82 ? -6.485 5.392 5.380 1.00 89.12 82 ILE A C 1
ATOM 648 O O . ILE A 1 82 ? -7.430 5.481 6.163 1.00 89.12 82 ILE A O 1
ATOM 652 N N . LYS A 1 83 ? -5.212 5.489 5.784 1.00 89.50 83 LYS A N 1
ATOM 653 C CA . LYS A 1 83 ? -4.858 5.700 7.190 1.00 89.50 83 LYS A CA 1
ATOM 654 C C . LYS A 1 83 ? -5.428 7.010 7.732 1.00 89.50 83 LYS A C 1
ATOM 656 O O . LYS A 1 83 ? -6.045 7.003 8.792 1.00 89.50 83 LYS A O 1
ATOM 661 N N . PHE A 1 84 ? -5.293 8.110 6.994 1.00 85.88 84 PHE A N 1
ATOM 662 C CA . PHE A 1 84 ? -5.860 9.399 7.389 1.00 85.88 84 PHE A CA 1
ATOM 663 C C . PHE A 1 84 ? -7.385 9.325 7.580 1.00 85.88 84 PHE A C 1
ATOM 665 O O . PHE A 1 84 ? -7.915 9.762 8.600 1.00 85.88 84 PHE A O 1
ATOM 672 N N . ALA A 1 85 ? -8.106 8.731 6.628 1.00 85.44 85 ALA A N 1
ATOM 673 C CA . ALA A 1 85 ? -9.560 8.601 6.707 1.00 85.44 85 ALA A CA 1
ATOM 674 C C . ALA A 1 85 ? -10.026 7.632 7.812 1.00 85.44 85 ALA A C 1
ATOM 676 O O . ALA A 1 85 ? -11.107 7.820 8.386 1.00 85.44 85 ALA A O 1
ATOM 677 N N . ALA A 1 86 ? -9.219 6.614 8.118 1.00 88.12 86 ALA A N 1
ATOM 678 C CA . ALA A 1 86 ? -9.440 5.685 9.218 1.00 88.12 86 ALA A CA 1
ATOM 679 C C . ALA A 1 86 ? -9.301 6.378 10.582 1.00 88.12 86 ALA A C 1
ATOM 681 O O . ALA A 1 86 ? -10.198 6.243 11.417 1.00 88.12 86 ALA A O 1
ATOM 682 N N . GLU A 1 87 ? -8.253 7.187 10.775 1.00 86.88 87 GLU A N 1
ATOM 683 C CA . GLU A 1 87 ? -8.031 7.968 12.002 1.00 86.88 87 GLU A CA 1
ATOM 684 C C . GLU A 1 87 ? -9.217 8.895 12.307 1.00 86.88 87 GLU A C 1
ATOM 686 O O . GLU A 1 87 ? -9.746 8.884 13.417 1.00 86.88 87 GLU A O 1
ATOM 691 N N . GLU A 1 88 ? -9.719 9.619 11.302 1.00 83.38 88 GLU A N 1
ATOM 692 C CA . GLU A 1 88 ? -10.905 10.487 11.431 1.00 83.38 88 GLU A CA 1
ATOM 693 C C . GLU A 1 88 ? -12.189 9.710 11.788 1.00 83.38 88 GLU A C 1
ATOM 695 O O . GLU A 1 88 ? -13.181 10.288 12.232 1.00 83.38 88 GLU A O 1
ATOM 700 N N . SER A 1 89 ? -12.187 8.392 11.581 1.00 82.75 89 SER A N 1
ATOM 701 C CA . SER A 1 89 ? -13.306 7.490 11.861 1.00 82.75 89 SER A CA 1
ATOM 702 C C . SER A 1 89 ? -13.098 6.659 13.136 1.00 82.75 89 SER A C 1
ATOM 704 O O . SER A 1 89 ? -13.860 5.717 13.366 1.00 82.75 89 SER A O 1
ATOM 706 N N . ASN A 1 90 ? -12.103 6.995 13.971 1.00 86.25 90 ASN A N 1
ATOM 707 C CA . ASN A 1 90 ? -11.698 6.228 15.159 1.00 86.25 90 ASN A CA 1
ATOM 708 C C . ASN A 1 90 ? -11.387 4.751 14.839 1.00 86.25 90 ASN A C 1
ATOM 710 O O . ASN A 1 90 ? -11.743 3.841 15.594 1.00 86.25 90 ASN A O 1
ATOM 714 N N . ILE A 1 91 ? -10.769 4.503 13.684 1.00 90.81 91 ILE A N 1
ATOM 715 C CA . ILE A 1 91 ? -10.257 3.194 13.278 1.00 90.81 91 ILE A CA 1
ATOM 716 C C . ILE A 1 91 ? -8.741 3.252 13.392 1.00 90.81 91 ILE A C 1
ATOM 718 O O . ILE A 1 91 ? -8.091 4.060 12.730 1.00 90.81 91 ILE A O 1
ATOM 722 N N . GLU A 1 92 ? -8.173 2.387 14.223 1.00 91.06 92 GLU A N 1
ATOM 723 C CA . GLU A 1 92 ? -6.728 2.317 14.368 1.00 91.06 92 GLU A CA 1
ATOM 724 C C . GLU A 1 92 ? -6.137 1.416 13.282 1.00 91.06 92 GLU A C 1
ATOM 726 O O . GLU A 1 92 ? -6.506 0.249 13.174 1.00 91.06 92 GLU A O 1
ATOM 731 N N . VAL A 1 93 ? -5.200 1.943 12.492 1.00 91.00 93 VAL A N 1
ATOM 732 C CA . VAL A 1 93 ? -4.412 1.163 11.528 1.00 91.00 93 VAL A CA 1
ATOM 733 C C . VAL A 1 93 ? -3.052 0.864 12.153 1.00 91.00 93 VAL A C 1
ATOM 735 O O . VAL A 1 93 ? -2.206 1.749 12.266 1.00 91.00 93 VAL A O 1
ATOM 738 N N . LYS A 1 94 ? -2.839 -0.390 12.557 1.00 89.31 94 LYS A N 1
ATOM 739 C CA . LYS A 1 94 ? -1.608 -0.862 13.211 1.00 89.31 94 LYS A CA 1
ATOM 740 C C . LYS A 1 94 ? -0.464 -1.038 12.221 1.00 89.31 94 LYS A C 1
ATOM 742 O O . LYS A 1 94 ? 0.683 -0.737 12.535 1.00 89.31 94 LYS A O 1
ATOM 747 N N . GLN A 1 95 ? -0.770 -1.560 11.036 1.00 89.38 95 GLN A N 1
ATOM 748 C CA . GLN A 1 95 ? 0.231 -1.849 10.018 1.00 89.38 95 GLN A CA 1
ATOM 749 C C . GLN A 1 95 ? -0.367 -1.728 8.623 1.00 89.38 95 GLN A C 1
ATOM 751 O O . GLN A 1 95 ? -1.511 -2.116 8.393 1.00 89.38 95 GLN A O 1
ATOM 756 N N . VAL A 1 96 ? 0.442 -1.239 7.687 1.00 91.62 96 VAL A N 1
ATOM 757 C CA . VAL A 1 96 ? 0.148 -1.281 6.257 1.00 91.62 96 VAL A CA 1
ATOM 758 C C . VAL A 1 96 ? 1.264 -2.057 5.580 1.00 91.62 96 VAL A C 1
ATOM 760 O O . VAL A 1 96 ? 2.444 -1.755 5.772 1.00 91.62 96 VAL A O 1
ATOM 763 N N . ARG A 1 97 ? 0.900 -3.079 4.813 1.00 91.50 97 ARG A N 1
ATOM 764 C CA . ARG A 1 97 ? 1.831 -3.871 4.014 1.00 91.50 97 ARG A CA 1
ATOM 765 C C . ARG A 1 97 ? 1.423 -3.862 2.553 1.00 91.50 97 ARG A C 1
ATOM 767 O O . ARG A 1 97 ? 0.277 -3.568 2.244 1.00 91.50 97 ARG A O 1
ATOM 774 N N . ALA A 1 98 ? 2.346 -4.156 1.652 1.00 90.44 98 ALA A N 1
ATOM 775 C CA . ALA A 1 98 ? 2.072 -4.096 0.228 1.00 90.44 98 ALA A CA 1
ATOM 776 C C . ALA A 1 98 ? 2.850 -5.124 -0.589 1.00 90.44 98 ALA A C 1
ATOM 778 O O . ALA A 1 98 ? 3.864 -5.679 -0.154 1.00 90.44 98 ALA A O 1
ATOM 779 N N . LYS A 1 99 ? 2.362 -5.328 -1.810 1.00 87.38 99 LYS A N 1
ATOM 780 C CA . LYS A 1 99 ? 3.002 -6.075 -2.886 1.00 87.38 99 LYS A CA 1
ATOM 781 C C . LYS A 1 99 ? 2.790 -5.320 -4.198 1.00 87.38 99 LYS A C 1
ATOM 783 O O . LYS A 1 99 ? 1.699 -4.822 -4.464 1.00 87.38 99 LYS A O 1
ATOM 788 N N . VAL A 1 100 ? 3.835 -5.265 -5.019 1.00 81.56 100 VAL A N 1
ATOM 789 C CA . VAL A 1 100 ? 3.767 -4.726 -6.383 1.00 81.56 100 VAL A CA 1
ATOM 790 C C . VAL A 1 100 ? 3.671 -5.890 -7.363 1.00 81.56 100 VAL A C 1
ATOM 792 O O . VAL A 1 100 ? 4.513 -6.791 -7.342 1.00 81.56 100 VAL A O 1
ATOM 795 N N . CYS A 1 101 ? 2.663 -5.874 -8.233 1.00 79.75 101 CYS A N 1
ATOM 796 C CA . CYS A 1 101 ? 2.434 -6.915 -9.228 1.00 79.75 101 CYS A CA 1
ATOM 797 C C . CYS A 1 101 ? 2.650 -6.347 -10.640 1.00 79.75 101 CYS A C 1
ATOM 799 O O . CYS A 1 101 ? 1.717 -5.910 -11.306 1.00 79.75 101 CYS A O 1
ATOM 801 N N . PHE A 1 102 ? 3.898 -6.359 -11.124 1.00 71.62 102 PHE A N 1
ATOM 802 C CA . PHE A 1 102 ? 4.248 -5.772 -12.430 1.00 71.62 102 PHE A CA 1
ATOM 803 C C . PHE A 1 102 ? 3.515 -6.388 -13.619 1.00 71.62 102 PHE A C 1
ATOM 805 O O . PHE A 1 102 ? 3.214 -5.680 -14.578 1.00 71.62 102 PHE A O 1
ATOM 812 N N . ASP A 1 103 ? 3.274 -7.698 -13.561 1.00 69.38 103 ASP A N 1
ATOM 813 C CA . ASP A 1 103 ? 2.713 -8.455 -14.679 1.00 69.38 103 ASP A CA 1
ATOM 814 C C . ASP A 1 103 ? 1.221 -8.126 -14.878 1.00 69.38 103 ASP A C 1
ATOM 816 O O . ASP A 1 103 ? 0.759 -8.034 -16.012 1.00 69.38 103 ASP A O 1
ATOM 820 N N . SER A 1 104 ? 0.480 -7.892 -13.788 1.00 75.00 104 SER A N 1
ATOM 821 C CA . SER A 1 104 ? -0.916 -7.426 -13.813 1.00 75.00 104 SER A CA 1
ATOM 822 C C .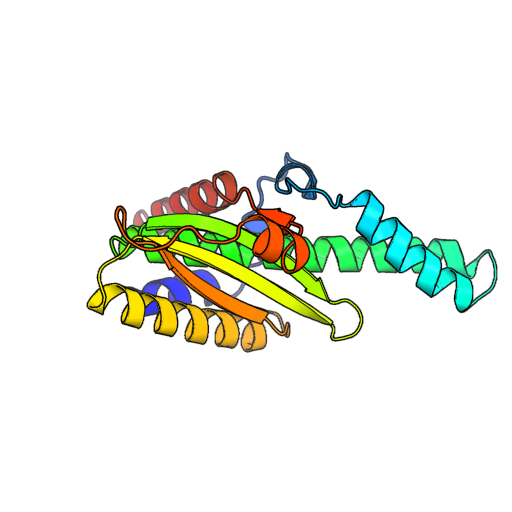 SER A 1 104 ? -1.040 -5.902 -13.849 1.00 75.00 104 SER A C 1
ATOM 824 O O . SER A 1 104 ? -2.119 -5.382 -14.120 1.00 75.00 104 SER A O 1
ATOM 826 N N . GLY A 1 105 ? 0.043 -5.178 -13.556 1.00 73.06 105 GLY A N 1
ATOM 827 C CA . GLY A 1 105 ? 0.025 -3.729 -13.390 1.00 73.06 105 GLY A CA 1
ATOM 828 C C . GLY A 1 105 ? -0.798 -3.264 -12.186 1.00 73.06 105 GLY A C 1
ATOM 829 O O . GLY A 1 105 ? -1.236 -2.114 -12.181 1.00 73.06 105 GLY A O 1
ATOM 830 N N . SER A 1 106 ? -1.009 -4.139 -11.198 1.00 82.56 106 SER A N 1
ATOM 831 C CA . SER A 1 106 ? -1.788 -3.854 -9.994 1.00 82.56 106 SER A CA 1
ATOM 832 C C . SER A 1 106 ? -0.903 -3.562 -8.784 1.00 82.56 106 SER A C 1
ATOM 834 O O . SER A 1 106 ? 0.242 -4.026 -8.685 1.00 82.56 106 SER A O 1
ATOM 836 N N . ILE A 1 107 ? -1.450 -2.788 -7.849 1.00 85.75 107 ILE A N 1
ATOM 837 C CA . ILE A 1 107 ? -0.883 -2.608 -6.513 1.00 85.75 107 ILE A CA 1
ATOM 838 C C . ILE A 1 107 ? -1.775 -3.294 -5.498 1.00 85.75 107 ILE A C 1
ATOM 840 O O . ILE A 1 107 ? -2.994 -3.147 -5.538 1.00 85.75 107 ILE A O 1
ATOM 844 N N . ASN A 1 108 ? -1.159 -4.008 -4.563 1.00 90.38 108 ASN A N 1
ATOM 845 C CA . ASN A 1 108 ? -1.890 -4.709 -3.526 1.00 90.38 108 ASN A CA 1
ATOM 846 C C . ASN A 1 108 ? -1.484 -4.143 -2.166 1.00 90.38 108 ASN A C 1
ATOM 848 O O . ASN A 1 108 ? -0.292 -4.123 -1.847 1.00 90.38 108 ASN A O 1
ATOM 852 N N . ALA A 1 109 ? -2.451 -3.702 -1.364 1.00 91.88 109 ALA A N 1
ATOM 853 C CA . ALA A 1 109 ? -2.223 -3.153 -0.030 1.00 91.88 109 ALA A CA 1
ATOM 854 C C . ALA A 1 109 ? -3.023 -3.923 1.030 1.00 91.88 109 ALA A C 1
ATOM 856 O O . ALA A 1 109 ? -4.219 -4.159 0.891 1.00 91.88 109 ALA A O 1
ATOM 857 N N . PHE A 1 110 ? -2.358 -4.294 2.115 1.00 93.81 110 PHE A N 1
ATOM 858 C CA . PHE A 1 110 ? -2.922 -5.034 3.231 1.00 93.81 110 PHE A CA 1
ATOM 859 C C . PHE A 1 110 ? -2.877 -4.205 4.511 1.00 93.81 110 PHE A C 1
ATOM 861 O O . PHE A 1 110 ? -1.814 -3.730 4.916 1.00 93.81 110 PHE A O 1
ATOM 868 N N . PHE A 1 111 ? -4.019 -4.066 5.174 1.00 93.62 111 PHE A N 1
ATOM 869 C CA . PHE A 1 111 ? -4.176 -3.266 6.382 1.00 93.62 111 PHE A CA 1
ATOM 870 C C . PHE A 1 111 ? -4.443 -4.161 7.592 1.00 93.62 111 PHE A C 1
ATOM 872 O O . PHE A 1 111 ? -5.387 -4.947 7.616 1.00 93.62 111 PHE A O 1
ATOM 879 N N . VAL A 1 112 ? -3.639 -4.001 8.637 1.00 92.12 112 VAL A N 1
ATOM 880 C CA . VAL A 1 112 ? -3.940 -4.547 9.962 1.00 92.12 112 VAL A CA 1
ATOM 881 C C . VAL A 1 112 ? -4.598 -3.437 10.760 1.00 92.12 112 VAL A C 1
ATOM 883 O O . VAL A 1 112 ? -3.973 -2.401 11.000 1.00 92.12 112 VAL A O 1
ATOM 886 N N . ILE A 1 113 ? -5.851 -3.638 11.155 1.00 93.06 113 ILE A N 1
ATOM 887 C CA . ILE A 1 113 ? -6.637 -2.639 11.880 1.00 93.06 113 ILE A CA 1
ATOM 888 C C . ILE A 1 113 ? -7.078 -3.163 13.242 1.00 93.06 113 ILE A C 1
ATOM 890 O O . ILE A 1 113 ? -7.143 -4.369 13.458 1.00 93.06 113 ILE A O 1
ATOM 894 N N . THR A 1 114 ? -7.432 -2.254 14.141 1.00 91.00 114 THR A N 1
ATOM 895 C CA . THR A 1 114 ? -8.101 -2.566 15.405 1.00 91.00 114 THR A CA 1
ATOM 896 C C . THR A 1 114 ? -9.325 -1.674 15.527 1.00 91.00 114 THR A C 1
ATOM 898 O O . THR A 1 114 ? -9.216 -0.448 15.625 1.00 91.00 114 THR A O 1
ATOM 901 N N . THR A 1 115 ? -10.518 -2.271 15.461 1.00 90.44 115 THR A N 1
ATOM 902 C CA . THR A 1 115 ? -11.767 -1.506 15.533 1.00 90.44 115 THR A CA 1
ATOM 903 C C . THR A 1 115 ? -12.993 -2.344 15.923 1.00 90.44 115 THR A C 1
ATOM 905 O O . THR A 1 115 ? -12.939 -3.572 16.013 1.00 90.44 115 THR A O 1
ATOM 908 N N . SER A 1 116 ? -14.123 -1.677 16.177 1.00 90.25 116 SER A N 1
ATOM 909 C CA . SER A 1 116 ? -15.413 -2.330 16.428 1.00 90.25 116 SER A CA 1
ATOM 910 C C . SER A 1 116 ? -16.018 -2.885 15.136 1.00 90.25 116 SER A C 1
ATOM 912 O O . SER A 1 116 ? -15.731 -2.389 14.052 1.00 90.25 116 SER A O 1
ATOM 914 N N . PHE A 1 117 ? -16.925 -3.860 15.234 1.00 88.06 117 PHE A N 1
ATOM 915 C CA . PHE A 1 117 ? -17.591 -4.436 14.056 1.00 88.06 117 PHE A CA 1
ATOM 916 C C . PHE A 1 117 ? -18.282 -3.381 13.169 1.00 88.06 117 PHE A C 1
ATOM 918 O O . PHE A 1 117 ? -18.199 -3.426 11.946 1.00 88.06 117 PHE A O 1
ATOM 925 N N . GLU A 1 118 ? -18.939 -2.384 13.770 1.00 89.75 118 GLU A N 1
ATOM 926 C CA . GLU A 1 118 ? -19.591 -1.315 13.004 1.00 89.75 118 GLU A CA 1
ATOM 927 C C . GLU A 1 118 ? -18.577 -0.495 12.189 1.00 89.75 118 GLU A C 1
ATOM 929 O O . GLU A 1 118 ? -18.829 -0.124 11.041 1.00 89.75 118 GLU A O 1
ATOM 934 N N . ASN A 1 119 ? -17.417 -0.217 12.779 1.00 90.94 119 ASN A N 1
ATOM 935 C CA . ASN A 1 119 ? -16.353 0.531 12.129 1.00 90.94 119 ASN A CA 1
ATOM 936 C C . ASN A 1 119 ? -15.557 -0.324 11.135 1.00 90.94 119 ASN A C 1
ATOM 938 O O . ASN A 1 119 ? -15.055 0.213 10.155 1.00 90.94 119 ASN A O 1
ATOM 942 N N . GLU A 1 120 ? -15.518 -1.640 11.317 1.00 91.44 120 GLU A N 1
ATOM 943 C CA . GLU A 1 120 ? -14.971 -2.592 10.350 1.00 91.44 120 GLU A CA 1
ATOM 944 C C . GLU A 1 120 ? -15.733 -2.529 9.019 1.00 91.44 120 GLU A C 1
ATOM 946 O O . GLU A 1 120 ? -15.135 -2.396 7.952 1.00 91.44 120 GLU A O 1
ATOM 951 N N . VAL A 1 121 ? -17.070 -2.487 9.079 1.00 91.75 121 VAL A N 1
ATOM 952 C CA . VAL A 1 121 ? -17.917 -2.296 7.889 1.00 91.75 121 VAL A CA 1
ATOM 953 C C . VAL A 1 121 ? -17.661 -0.934 7.235 1.00 91.75 121 VAL A C 1
ATOM 955 O O . VAL A 1 121 ? -17.683 -0.816 6.009 1.00 91.75 121 VAL A O 1
ATOM 958 N N . LYS A 1 122 ? -17.413 0.117 8.028 1.00 90.75 122 LYS A N 1
ATOM 959 C CA . LYS A 1 122 ? -17.037 1.437 7.490 1.00 90.75 122 LYS A CA 1
ATOM 960 C C . LYS A 1 122 ? -15.665 1.395 6.822 1.00 90.75 122 LYS A C 1
ATOM 962 O O . LYS A 1 122 ? -15.504 2.031 5.786 1.00 90.75 122 LYS A O 1
ATOM 967 N N . PHE A 1 123 ? -14.715 0.650 7.385 1.00 93.38 123 PHE A N 1
ATOM 968 C CA . PHE A 1 123 ? -13.383 0.480 6.816 1.00 93.38 123 PHE A CA 1
ATOM 969 C C . PHE A 1 123 ? -13.439 -0.259 5.477 1.00 93.38 123 PHE A C 1
ATOM 971 O O . PHE A 1 123 ? -12.889 0.231 4.501 1.00 93.38 123 PHE A O 1
ATOM 978 N N . SER A 1 124 ? -14.194 -1.356 5.383 1.00 93.94 124 SER A N 1
ATOM 979 C CA . SER A 1 124 ? -14.412 -2.056 4.108 1.00 93.94 124 SER A CA 1
ATOM 980 C C . SER A 1 124 ? -14.990 -1.128 3.033 1.00 93.94 124 SER A C 1
ATOM 982 O O . SER A 1 124 ? -14.473 -1.077 1.927 1.00 93.94 124 SER A O 1
ATOM 984 N N . LYS A 1 125 ? -15.991 -0.304 3.368 1.00 91.56 125 LYS A N 1
ATOM 985 C CA . LYS A 1 125 ? -16.545 0.679 2.417 1.00 91.56 125 LYS A CA 1
ATOM 986 C C . LYS A 1 125 ? -15.554 1.779 2.031 1.00 91.56 125 LYS A C 1
ATOM 988 O O . LYS A 1 125 ? -15.644 2.324 0.935 1.00 91.56 125 LYS A O 1
ATOM 993 N N . LEU A 1 126 ? -14.668 2.160 2.951 1.00 90.62 126 LEU A N 1
ATOM 994 C CA . LEU A 1 126 ? -13.599 3.121 2.688 1.00 90.62 126 LEU A CA 1
ATOM 995 C C . LEU A 1 126 ? -12.597 2.547 1.680 1.00 90.62 126 LEU A C 1
ATOM 997 O O . LEU A 1 126 ? -12.195 3.267 0.771 1.00 90.62 126 LEU A O 1
ATOM 1001 N N . LEU A 1 127 ? -12.234 1.273 1.835 1.00 92.94 127 LEU A N 1
ATOM 1002 C CA . LEU A 1 127 ? -11.369 0.549 0.909 1.00 92.94 127 LEU A CA 1
ATOM 1003 C C . LEU A 1 127 ? -11.980 0.471 -0.496 1.00 92.94 127 LEU A C 1
ATOM 1005 O O . LEU A 1 127 ? -11.348 0.930 -1.442 1.00 92.94 127 LEU A O 1
ATOM 1009 N N . ASP A 1 128 ? -13.235 0.025 -0.619 1.00 91.06 128 ASP A N 1
ATOM 1010 C CA . ASP A 1 128 ? -13.930 -0.080 -1.914 1.00 91.06 128 ASP A CA 1
ATOM 1011 C C . ASP A 1 128 ? -13.969 1.262 -2.671 1.00 91.06 128 ASP A C 1
ATOM 1013 O O . ASP A 1 128 ? -13.804 1.330 -3.892 1.00 91.06 128 ASP A O 1
ATOM 1017 N N . GLU A 1 129 ? -14.215 2.362 -1.951 1.00 88.06 129 GLU A N 1
ATOM 1018 C CA . GLU A 1 129 ? -14.245 3.691 -2.562 1.00 88.06 129 GLU A CA 1
ATOM 1019 C C . GLU A 1 129 ? -12.837 4.170 -2.936 1.00 88.06 129 GLU A C 1
ATOM 1021 O O . GLU A 1 129 ? -12.674 4.799 -3.980 1.00 88.06 129 GLU A O 1
ATOM 1026 N N . ALA A 1 130 ? -11.818 3.856 -2.131 1.00 86.25 130 ALA A N 1
ATOM 1027 C CA . ALA A 1 130 ? -10.432 4.163 -2.468 1.00 86.25 130 ALA A CA 1
ATOM 1028 C C . ALA A 1 130 ? -9.994 3.424 -3.741 1.00 86.25 130 ALA A C 1
ATOM 1030 O O . ALA A 1 130 ? -9.465 4.058 -4.648 1.00 86.25 130 ALA A O 1
ATOM 1031 N N . GLU A 1 131 ? -10.278 2.126 -3.862 1.00 88.75 131 GLU A N 1
ATOM 1032 C CA . GLU A 1 131 ? -9.977 1.340 -5.068 1.00 88.75 131 GLU A CA 1
ATOM 1033 C C . GLU A 1 131 ? -10.642 1.923 -6.314 1.00 88.75 131 GLU A C 1
ATOM 1035 O O . GLU A 1 131 ? -9.995 2.104 -7.349 1.00 88.75 131 GLU A O 1
ATOM 1040 N N . ARG A 1 132 ? -11.928 2.282 -6.208 1.00 86.62 132 ARG A N 1
ATOM 1041 C CA . ARG A 1 132 ? -12.659 2.923 -7.304 1.00 86.62 132 ARG A CA 1
ATOM 1042 C C . ARG A 1 132 ? -12.004 4.234 -7.724 1.00 86.62 132 ARG A C 1
ATOM 1044 O O . ARG A 1 132 ? -11.874 4.475 -8.921 1.00 86.62 132 ARG A O 1
ATOM 1051 N N . LEU A 1 133 ? -11.616 5.072 -6.766 1.00 80.75 133 LEU A N 1
ATOM 1052 C CA . LEU A 1 133 ? -10.985 6.358 -7.054 1.00 80.75 133 LEU A CA 1
ATOM 1053 C C . LEU A 1 133 ? -9.606 6.176 -7.694 1.00 80.75 133 LEU A C 1
ATOM 1055 O O . LEU A 1 133 ? -9.310 6.849 -8.673 1.00 80.75 133 LEU A O 1
ATOM 1059 N N . PHE A 1 134 ? -8.799 5.224 -7.223 1.00 79.50 134 PHE A N 1
ATOM 1060 C CA . PHE A 1 134 ? -7.511 4.898 -7.847 1.00 79.50 134 PHE A CA 1
ATOM 1061 C C . PHE A 1 134 ? -7.670 4.428 -9.296 1.00 79.50 134 PHE A C 1
ATOM 1063 O O . PHE A 1 134 ? -6.908 4.832 -10.175 1.00 79.50 134 PHE A O 1
ATOM 1070 N N . LEU A 1 135 ? -8.696 3.627 -9.575 1.00 84.00 135 LEU A N 1
ATOM 1071 C CA . LEU A 1 135 ? -8.979 3.211 -10.942 1.00 84.00 135 LEU A CA 1
ATOM 1072 C C . LEU A 1 135 ? -9.431 4.387 -11.823 1.00 84.00 135 LEU A C 1
ATOM 1074 O O . LEU A 1 135 ? -9.033 4.460 -12.983 1.00 84.00 135 LEU A O 1
ATOM 1078 N N . GLN A 1 136 ? -10.264 5.287 -11.296 1.00 81.00 136 GLN A N 1
ATOM 1079 C CA . GLN A 1 136 ? -10.837 6.408 -12.051 1.00 81.00 136 GLN A CA 1
ATOM 1080 C C . GLN A 1 136 ? -9.831 7.529 -12.323 1.00 81.00 136 GLN A C 1
ATOM 1082 O O . GLN A 1 136 ? -9.757 8.000 -13.455 1.00 81.00 136 GLN A O 1
ATOM 1087 N N . GLU A 1 137 ? -9.070 7.935 -11.308 1.00 77.12 137 GLU A N 1
ATOM 1088 C CA . GLU A 1 137 ? -8.195 9.110 -11.372 1.00 77.12 137 GLU A CA 1
ATOM 1089 C C . GLU A 1 137 ? -6.774 8.745 -11.833 1.00 77.12 137 GLU A C 1
ATOM 1091 O O . GLU A 1 137 ? -6.171 9.462 -12.627 1.00 77.12 137 GLU A O 1
ATOM 1096 N N . GLU A 1 138 ? -6.249 7.586 -11.413 1.00 72.44 138 GLU A N 1
ATOM 1097 C CA . GLU A 1 138 ? -4.855 7.185 -11.681 1.00 72.44 138 GLU A CA 1
ATOM 1098 C C . GLU A 1 138 ? -4.717 6.106 -12.764 1.00 72.44 138 GLU A C 1
ATOM 1100 O O . GLU A 1 138 ? -3.598 5.741 -13.151 1.00 72.44 138 GLU A O 1
ATOM 1105 N N . ASN A 1 139 ? -5.845 5.584 -13.266 1.00 77.88 139 ASN A N 1
ATOM 1106 C CA . ASN A 1 139 ? -5.905 4.447 -14.189 1.00 77.88 139 ASN A CA 1
ATOM 1107 C C . ASN A 1 139 ? -5.064 3.257 -13.690 1.00 77.88 139 ASN A C 1
ATOM 1109 O O . ASN A 1 139 ? -4.311 2.630 -14.443 1.00 77.88 139 ASN A O 1
ATOM 1113 N N . LEU A 1 140 ? -5.148 2.987 -12.386 1.00 78.56 140 LEU A N 1
ATOM 1114 C CA . LEU A 1 140 ? -4.333 1.993 -11.705 1.00 78.56 140 LEU A CA 1
ATOM 1115 C C . LEU A 1 140 ? -5.225 1.047 -10.900 1.00 78.56 140 LEU A C 1
ATOM 1117 O O . LEU A 1 140 ? -6.064 1.480 -10.113 1.00 78.56 140 LEU A O 1
ATOM 1121 N N . LEU A 1 141 ? -5.036 -0.260 -11.098 1.00 86.44 141 LEU A N 1
ATOM 1122 C CA . LEU A 1 141 ? -5.780 -1.278 -10.363 1.00 86.44 141 LEU A CA 1
ATOM 1123 C C . LEU A 1 141 ? -5.192 -1.431 -8.958 1.00 86.44 141 LEU A C 1
ATOM 1125 O O . LEU A 1 141 ? -4.074 -1.925 -8.800 1.00 86.44 141 LEU A O 1
ATOM 1129 N N . ALA A 1 142 ? -5.947 -1.004 -7.952 1.00 87.62 142 ALA A N 1
ATOM 1130 C CA . ALA A 1 142 ? -5.624 -1.230 -6.554 1.00 87.62 142 ALA A CA 1
ATOM 1131 C C . ALA A 1 142 ? -6.466 -2.383 -6.004 1.00 87.62 142 ALA A C 1
ATOM 1133 O O . ALA A 1 142 ? -7.683 -2.388 -6.159 1.00 87.62 142 ALA A O 1
ATOM 1134 N N . GLU A 1 143 ? -5.810 -3.337 -5.355 1.00 90.81 143 GLU A N 1
ATOM 1135 C CA . GLU A 1 143 ? -6.445 -4.406 -4.593 1.00 90.81 143 GLU A CA 1
ATOM 1136 C C . GLU A 1 143 ? -6.103 -4.207 -3.122 1.00 90.81 143 GLU A C 1
ATOM 1138 O O . GLU A 1 143 ? -4.943 -4.279 -2.707 1.00 90.81 143 GLU A O 1
ATOM 1143 N N . THR A 1 144 ? -7.106 -3.935 -2.308 1.00 92.50 144 THR A N 1
ATOM 1144 C CA . THR A 1 144 ? -6.929 -3.713 -0.884 1.00 92.50 144 THR A CA 1
ATOM 1145 C C . THR A 1 144 ? -7.550 -4.845 -0.087 1.00 92.50 144 THR A C 1
ATOM 1147 O O . THR A 1 144 ? -8.511 -5.506 -0.473 1.00 92.50 144 THR A O 1
ATOM 1150 N N . SER A 1 145 ? -6.934 -5.156 1.039 1.00 93.31 145 SER A N 1
ATOM 1151 C CA . SER A 1 145 ? -7.389 -6.211 1.935 1.00 93.31 145 SER A CA 1
ATOM 1152 C C . SER A 1 145 ? -7.089 -5.808 3.361 1.00 93.31 145 SER A C 1
ATOM 1154 O O . SER A 1 145 ? -6.175 -5.024 3.616 1.00 93.31 145 SER A O 1
ATOM 1156 N N . PHE A 1 146 ? -7.852 -6.326 4.314 1.00 94.25 146 PHE A N 1
ATOM 1157 C CA . PHE A 1 146 ? -7.607 -6.012 5.710 1.00 94.25 146 PHE A CA 1
ATOM 1158 C C . PHE A 1 146 ? -7.957 -7.161 6.637 1.00 94.25 146 PHE A C 1
ATOM 1160 O O . PHE A 1 146 ? -8.693 -8.081 6.285 1.00 94.25 146 PHE A O 1
ATOM 1167 N N . VAL A 1 147 ? -7.432 -7.062 7.850 1.00 92.69 147 VAL A N 1
ATOM 1168 C CA . VAL A 1 147 ? -7.786 -7.920 8.972 1.00 92.69 147 VAL A CA 1
ATOM 1169 C C . VAL A 1 147 ? -7.986 -7.059 10.212 1.00 92.69 147 VAL A C 1
ATOM 1171 O O . VAL A 1 147 ? -7.179 -6.174 10.507 1.00 92.69 147 VAL A O 1
ATOM 1174 N N . ASN A 1 148 ? -9.076 -7.311 10.932 1.00 91.25 148 ASN A N 1
ATOM 1175 C CA . ASN A 1 148 ? -9.360 -6.660 12.202 1.00 91.25 148 ASN A CA 1
ATOM 1176 C C . ASN A 1 148 ? -8.811 -7.510 13.356 1.00 91.25 148 ASN A C 1
ATOM 1178 O O . ASN A 1 148 ? -9.338 -8.580 13.655 1.00 91.25 148 ASN A O 1
ATOM 1182 N N . VAL A 1 149 ? -7.750 -7.031 14.003 1.00 88.56 149 VAL A N 1
ATOM 1183 C CA . VAL A 1 149 ? -7.159 -7.644 15.194 1.00 88.56 149 VAL A CA 1
ATOM 1184 C C . VAL A 1 149 ? -7.744 -6.972 16.415 1.00 88.56 149 VAL A C 1
ATOM 1186 O O . VAL A 1 149 ? -7.482 -5.797 16.686 1.00 88.56 149 VAL A O 1
ATOM 1189 N N . LYS A 1 150 ? -8.519 -7.734 17.179 1.00 80.81 150 LYS A N 1
ATOM 1190 C CA . LYS A 1 150 ? -8.964 -7.311 18.505 1.00 80.81 150 LYS A CA 1
ATOM 1191 C C . LYS A 1 150 ? -7.871 -7.645 19.510 1.00 80.81 150 LYS A C 1
ATOM 1193 O O . LYS A 1 150 ? -7.227 -8.681 19.387 1.00 80.81 150 LYS A O 1
ATOM 1198 N N . GLU A 1 151 ? -7.709 -6.807 20.532 1.00 64.88 151 GLU A N 1
ATOM 1199 C CA . GLU A 1 151 ? -6.628 -6.908 21.531 1.00 64.88 151 GLU A CA 1
ATOM 1200 C C . GLU A 1 151 ? -6.514 -8.281 22.230 1.00 64.88 151 GLU A C 1
ATOM 1202 O O . GLU A 1 151 ? -5.475 -8.571 22.812 1.00 64.88 151 GLU A O 1
ATOM 1207 N N . ASN A 1 152 ? -7.531 -9.149 22.121 1.00 61.94 152 ASN A N 1
ATOM 1208 C CA . ASN A 1 152 ? -7.605 -10.445 22.800 1.00 61.94 152 ASN A CA 1
ATOM 1209 C C . ASN A 1 152 ? -7.954 -11.645 21.888 1.00 61.94 152 ASN A C 1
ATOM 1211 O O . ASN A 1 152 ? -8.180 -12.738 22.405 1.00 61.94 152 ASN A O 1
ATOM 1215 N N . GLU A 1 153 ? -8.022 -11.486 20.560 1.00 56.62 153 GLU A N 1
ATOM 1216 C CA . GLU A 1 153 ? -8.399 -12.574 19.640 1.00 56.62 153 GLU A CA 1
ATOM 1217 C C . GLU A 1 153 ? -7.434 -12.682 18.449 1.00 56.62 153 GLU A C 1
ATOM 1219 O O . GLU A 1 153 ? -7.196 -11.711 17.741 1.00 56.62 153 GLU A O 1
ATOM 1224 N N . GLN A 1 154 ? -6.940 -13.910 18.235 1.00 57.88 154 GLN A N 1
ATOM 1225 C CA . GLN A 1 154 ? -6.090 -14.390 17.135 1.00 57.88 154 GLN A CA 1
ATOM 1226 C C . GLN A 1 154 ? -4.718 -13.719 16.957 1.00 57.88 154 GLN A C 1
ATOM 1228 O O . GLN A 1 154 ? -4.573 -12.562 16.572 1.00 57.88 154 GLN A O 1
ATOM 1233 N N . SER A 1 155 ? -3.668 -14.532 17.115 1.00 69.75 155 SER A N 1
ATOM 1234 C CA . SER A 1 155 ? -2.354 -14.214 16.566 1.00 69.75 155 SER A CA 1
ATOM 1235 C C . SER A 1 155 ? -2.431 -14.296 15.043 1.00 69.75 155 SER A C 1
ATOM 1237 O O . SER A 1 155 ? -2.555 -15.390 14.489 1.00 69.75 155 SER A O 1
ATOM 1239 N N . ILE A 1 156 ? -2.353 -13.156 14.360 1.00 77.38 156 ILE A N 1
ATOM 1240 C CA . ILE A 1 156 ? -2.049 -13.143 12.927 1.00 77.38 156 ILE A CA 1
ATOM 1241 C C . ILE A 1 156 ? -0.741 -13.905 12.713 1.00 77.38 156 ILE A C 1
ATOM 1243 O O . ILE A 1 156 ? 0.250 -13.655 13.407 1.00 77.38 156 ILE A O 1
ATOM 1247 N N . ASP A 1 157 ? -0.715 -14.795 11.721 1.00 83.62 157 ASP A N 1
ATOM 1248 C CA . ASP A 1 157 ? 0.546 -15.316 11.204 1.00 83.62 157 ASP A CA 1
ATOM 1249 C C . ASP A 1 157 ? 1.249 -14.217 10.397 1.00 83.62 157 ASP A C 1
ATOM 1251 O O . ASP A 1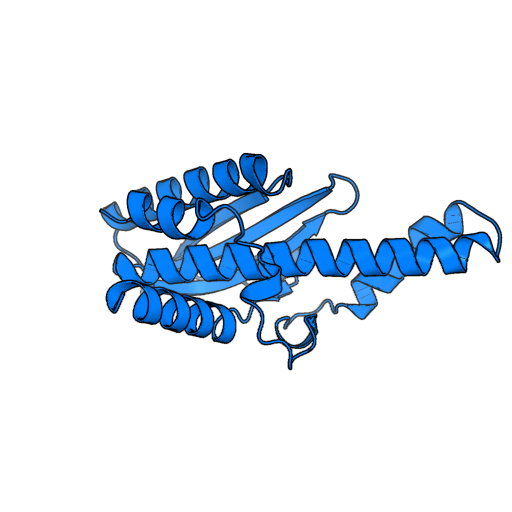 157 ? 1.125 -14.104 9.176 1.00 83.62 157 ASP A O 1
ATOM 1255 N N . TYR A 1 158 ? 1.986 -13.364 11.107 1.00 81.81 158 TYR A N 1
ATOM 1256 C CA . TYR A 1 158 ? 2.732 -12.266 10.500 1.00 81.81 158 TYR A CA 1
ATOM 1257 C C . TYR A 1 158 ? 3.805 -12.758 9.523 1.00 81.81 158 TYR A C 1
ATOM 1259 O O . TYR A 1 158 ? 4.231 -11.983 8.668 1.00 81.81 158 TYR A O 1
ATOM 1267 N N . SER A 1 159 ? 4.233 -14.023 9.609 1.00 84.38 159 SER A N 1
ATOM 1268 C CA . SER A 1 159 ? 5.175 -14.600 8.647 1.00 84.38 159 SER A CA 1
ATOM 1269 C C . SER A 1 159 ? 4.490 -14.848 7.309 1.00 84.38 159 SER A C 1
ATOM 1271 O O . SER A 1 159 ? 5.032 -14.459 6.277 1.00 84.38 159 SER A O 1
ATOM 1273 N N . ALA A 1 160 ? 3.278 -15.413 7.320 1.00 84.56 160 ALA A N 1
ATOM 1274 C CA . ALA A 1 160 ? 2.467 -15.571 6.114 1.00 84.56 160 ALA A CA 1
ATOM 1275 C C . ALA A 1 160 ? 2.143 -14.210 5.478 1.00 84.56 160 ALA A C 1
ATOM 1277 O O . ALA A 1 160 ? 2.423 -14.000 4.300 1.00 84.56 160 ALA A O 1
ATOM 1278 N N . VAL A 1 161 ? 1.688 -13.236 6.278 1.00 85.31 161 VAL A N 1
ATOM 1279 C CA . VAL A 1 161 ? 1.416 -11.876 5.778 1.00 85.31 161 VAL A CA 1
ATOM 1280 C C . VAL A 1 161 ? 2.682 -11.232 5.202 1.00 85.31 161 VAL A C 1
ATOM 1282 O O . VAL A 1 161 ? 2.622 -10.581 4.165 1.00 85.31 161 VAL A O 1
ATOM 1285 N N . LYS A 1 162 ? 3.846 -11.411 5.835 1.00 85.50 162 LYS A N 1
ATOM 1286 C CA . LYS A 1 162 ? 5.126 -10.897 5.325 1.00 85.50 162 LYS A CA 1
ATOM 1287 C C . LYS A 1 162 ? 5.547 -11.570 4.015 1.00 85.50 162 LYS A C 1
ATOM 1289 O O . LYS A 1 162 ? 6.220 -10.923 3.221 1.00 85.50 162 LYS A O 1
ATOM 1294 N N . ASN A 1 163 ? 5.174 -12.824 3.783 1.00 85.38 163 ASN A N 1
ATOM 1295 C CA . ASN A 1 163 ? 5.460 -13.507 2.522 1.00 85.38 163 ASN A CA 1
ATOM 1296 C C . ASN A 1 163 ? 4.550 -13.010 1.391 1.00 85.38 163 ASN A C 1
ATOM 1298 O O . ASN A 1 163 ? 5.038 -12.746 0.293 1.00 85.38 163 ASN A O 1
ATOM 1302 N N . ASP A 1 164 ? 3.257 -12.829 1.668 1.00 86.62 164 ASP A N 1
ATOM 1303 C CA . ASP A 1 164 ? 2.283 -12.371 0.671 1.00 86.62 164 ASP A CA 1
ATOM 1304 C C . ASP A 1 164 ? 2.398 -10.864 0.391 1.00 86.62 164 ASP A C 1
ATOM 1306 O O . ASP A 1 164 ? 2.241 -10.425 -0.749 1.00 86.62 164 ASP A O 1
ATOM 1310 N N . TYR A 1 165 ? 2.732 -10.079 1.419 1.00 90.12 165 TYR A N 1
ATOM 1311 C CA . TYR A 1 165 ? 2.896 -8.624 1.388 1.00 90.12 165 TYR A CA 1
ATOM 1312 C C . TYR A 1 165 ? 4.272 -8.246 1.964 1.00 90.12 165 TYR A C 1
ATOM 1314 O O . TYR A 1 165 ? 4.403 -7.884 3.144 1.00 90.12 165 TYR A O 1
ATOM 1322 N N . PRO A 1 166 ? 5.341 -8.360 1.162 1.00 86.38 166 PRO A N 1
ATOM 1323 C CA . PRO A 1 166 ? 6.712 -8.214 1.643 1.00 86.38 166 PRO A CA 1
ATOM 1324 C C . PRO A 1 166 ? 7.045 -6.795 2.096 1.00 86.38 166 PRO A C 1
ATOM 1326 O O . PRO A 1 166 ? 7.819 -6.623 3.038 1.00 86.38 166 PRO A O 1
ATOM 1329 N N . PHE A 1 167 ? 6.410 -5.773 1.543 1.00 86.75 167 PHE A N 1
ATOM 1330 C CA . PHE A 1 167 ? 6.692 -4.395 1.924 1.00 86.75 167 PHE A CA 1
ATOM 1331 C C . PHE A 1 167 ? 5.882 -3.988 3.145 1.00 86.75 167 PHE A C 1
ATOM 1333 O O . PHE A 1 167 ? 4.681 -4.199 3.170 1.00 86.75 167 PHE A O 1
ATOM 1340 N N . SER A 1 168 ? 6.514 -3.397 4.150 1.00 86.88 168 SER A N 1
ATOM 1341 C CA . SER A 1 168 ? 5.851 -2.603 5.184 1.00 86.88 168 SER A CA 1
ATOM 1342 C C . SER A 1 168 ? 5.941 -1.142 4.769 1.00 86.88 168 SER A C 1
ATOM 1344 O O . SER A 1 168 ? 7.028 -0.669 4.437 1.00 86.88 168 SER A O 1
ATOM 1346 N N . LEU A 1 169 ? 4.811 -0.441 4.775 1.00 82.75 169 LEU A N 1
ATOM 1347 C CA . LEU A 1 169 ? 4.737 0.962 4.382 1.00 82.75 169 LEU A CA 1
ATOM 1348 C C . LEU A 1 169 ? 4.753 1.855 5.621 1.00 82.75 169 LEU A C 1
ATOM 1350 O O . LEU A 1 169 ? 3.878 1.750 6.483 1.00 82.75 169 LEU A O 1
ATOM 1354 N N . ASN A 1 170 ? 5.708 2.778 5.688 1.00 82.00 170 ASN A N 1
ATOM 1355 C CA . ASN A 1 170 ? 5.743 3.820 6.707 1.00 82.00 170 ASN A CA 1
ATOM 1356 C C . ASN A 1 170 ? 5.066 5.093 6.183 1.00 82.00 170 ASN A C 1
ATOM 1358 O O . ASN A 1 170 ? 5.714 5.998 5.671 1.00 82.00 170 ASN A O 1
ATOM 1362 N N . VAL A 1 171 ? 3.742 5.178 6.301 1.00 80.06 171 VAL A N 1
ATOM 1363 C CA . VAL A 1 171 ? 2.953 6.275 5.705 1.00 80.06 171 VAL A CA 1
ATOM 1364 C C . VAL A 1 171 ? 2.805 7.516 6.602 1.00 80.06 171 VAL A C 1
ATOM 1366 O O . VAL A 1 171 ? 2.040 8.421 6.279 1.00 80.06 171 VAL A O 1
ATOM 1369 N N . GLU A 1 172 ? 3.524 7.609 7.725 1.00 81.12 172 GLU A N 1
ATOM 1370 C CA . GLU A 1 172 ? 3.324 8.688 8.712 1.00 81.12 172 GLU A CA 1
ATOM 1371 C C . GLU A 1 172 ? 3.597 10.086 8.153 1.00 81.12 172 GLU A C 1
ATOM 1373 O O . GLU A 1 172 ? 2.816 11.017 8.362 1.00 81.12 172 GLU A O 1
ATOM 1378 N N . ASN A 1 173 ? 4.682 10.249 7.388 1.00 72.12 173 ASN A N 1
ATOM 1379 C CA . ASN A 1 173 ? 4.994 11.563 6.818 1.00 72.12 173 ASN A CA 1
ATOM 1380 C C . ASN A 1 173 ? 3.956 11.975 5.757 1.00 72.12 173 ASN A C 1
ATOM 1382 O O . ASN A 1 173 ? 3.687 13.165 5.609 1.00 72.12 173 ASN A O 1
ATOM 1386 N N . VAL A 1 174 ? 3.350 11.004 5.058 1.00 73.62 174 VAL A N 1
ATOM 1387 C CA . VAL A 1 174 ? 2.278 11.239 4.074 1.00 73.62 174 VAL A CA 1
ATOM 1388 C C . VAL A 1 174 ? 1.018 11.722 4.791 1.00 73.62 174 VAL A C 1
ATOM 1390 O O . VAL A 1 174 ? 0.450 12.747 4.423 1.00 73.62 174 VAL A O 1
ATOM 1393 N N . VAL A 1 175 ? 0.617 11.047 5.874 1.00 79.25 175 VAL A N 1
ATOM 1394 C CA . VAL A 1 175 ? -0.524 11.466 6.707 1.00 79.25 175 VAL A CA 1
ATOM 1395 C C . VAL A 1 175 ? -0.317 12.883 7.248 1.00 79.25 175 VAL A C 1
ATOM 1397 O O . VAL A 1 175 ? -1.237 13.702 7.226 1.00 79.25 175 VAL A O 1
ATOM 1400 N N . HIS A 1 176 ? 0.894 13.204 7.701 1.00 78.94 176 HIS A N 1
ATOM 1401 C CA . HIS A 1 176 ? 1.228 14.547 8.164 1.00 78.94 176 HIS A CA 1
ATOM 1402 C C . HIS A 1 176 ? 1.113 15.601 7.048 1.00 78.94 176 HIS A C 1
ATOM 1404 O O . HIS A 1 176 ? 0.522 16.659 7.271 1.00 78.94 176 HIS A O 1
ATOM 1410 N N . ALA A 1 177 ? 1.611 15.311 5.841 1.00 69.69 177 ALA A N 1
ATOM 1411 C CA . ALA A 1 177 ? 1.487 16.202 4.685 1.00 69.69 177 ALA A CA 1
ATOM 1412 C C . ALA A 1 177 ? 0.015 16.446 4.293 1.00 69.69 177 ALA A C 1
ATOM 1414 O O . ALA A 1 177 ? -0.387 17.593 4.084 1.00 69.69 177 ALA A O 1
ATOM 1415 N N . ILE A 1 178 ? -0.816 15.395 4.293 1.00 71.38 178 ILE A N 1
ATOM 1416 C CA . ILE A 1 178 ? -2.270 15.491 4.060 1.00 71.38 178 ILE A CA 1
ATOM 1417 C C . ILE A 1 178 ? -2.936 16.395 5.111 1.00 71.38 178 ILE A C 1
ATOM 1419 O O . ILE A 1 178 ? -3.759 17.251 4.782 1.00 71.38 178 ILE A O 1
ATOM 1423 N N . LYS A 1 179 ? -2.568 16.254 6.391 1.00 75.44 179 LYS A N 1
ATOM 1424 C CA . LYS A 1 179 ? -3.102 17.096 7.478 1.00 75.44 179 LYS A CA 1
ATOM 1425 C C . LYS A 1 179 ? -2.750 18.575 7.283 1.00 75.44 179 LYS A C 1
ATOM 1427 O O . LYS A 1 179 ? -3.604 19.442 7.482 1.00 75.44 179 LYS A O 1
ATOM 1432 N N . GLN A 1 180 ? -1.522 18.874 6.858 1.00 74.31 180 GLN A N 1
ATOM 1433 C CA . GLN A 1 180 ? -1.085 20.246 6.588 1.00 74.31 180 GLN A CA 1
ATOM 1434 C C . GLN A 1 180 ? -1.852 20.880 5.418 1.00 74.31 180 GLN A C 1
ATOM 1436 O O . GLN A 1 180 ? -2.366 21.991 5.568 1.00 74.31 180 GLN A O 1
ATOM 1441 N N . SER A 1 181 ? -2.009 20.173 4.296 1.00 66.94 181 SER A N 1
ATOM 1442 C CA . SER A 1 181 ? -2.738 20.677 3.120 1.00 66.94 181 SER A CA 1
ATOM 1443 C C . SER A 1 181 ? -4.245 20.841 3.371 1.00 66.94 181 SER A C 1
ATOM 1445 O O . SER A 1 181 ? -4.874 21.790 2.890 1.00 66.94 181 SER A O 1
ATOM 1447 N N . ALA A 1 182 ? -4.838 19.982 4.204 1.00 65.12 182 ALA A N 1
ATOM 1448 C CA . ALA A 1 182 ? -6.224 20.134 4.636 1.00 65.12 182 ALA A CA 1
ATOM 1449 C C . ALA A 1 182 ? -6.434 21.391 5.507 1.00 65.12 182 ALA A C 1
ATOM 1451 O O . ALA A 1 182 ? -7.475 22.040 5.406 1.00 65.12 182 ALA A O 1
ATOM 1452 N N . SER A 1 183 ? -5.446 21.761 6.332 1.00 61.81 183 SER A N 1
ATOM 1453 C CA . SER A 1 183 ? -5.516 22.912 7.248 1.00 61.81 183 SER A CA 1
ATOM 1454 C C . SER A 1 183 ? -5.290 24.278 6.583 1.00 61.81 183 SER A C 1
ATOM 1456 O O . SER A 1 183 ? -5.793 25.293 7.068 1.00 61.81 183 SER A O 1
ATOM 1458 N N . SER A 1 184 ? -4.562 24.328 5.463 1.00 55.38 184 SER A N 1
ATOM 1459 C CA . SER A 1 184 ? -4.358 25.560 4.685 1.00 55.38 184 SER A CA 1
ATOM 1460 C C . SER A 1 184 ? -5.588 25.929 3.854 1.00 55.38 184 SER A C 1
ATOM 1462 O O . SER A 1 184 ? -5.850 27.109 3.638 1.00 55.38 184 SER A O 1
ATOM 1464 N N . THR A 1 185 ? -6.394 24.937 3.465 1.00 50.22 185 THR A N 1
ATOM 1465 C CA . THR A 1 185 ? -7.612 25.147 2.669 1.00 50.22 185 THR A CA 1
ATOM 1466 C C . THR A 1 185 ? -8.771 25.735 3.493 1.00 50.22 185 THR A C 1
ATOM 1468 O O . THR A 1 185 ? -9.653 26.373 2.935 1.00 50.22 185 THR A O 1
ATOM 1471 N N . SER A 1 186 ? -8.787 25.574 4.822 1.00 47.88 186 SER A N 1
ATOM 1472 C CA . SER A 1 186 ? -9.853 26.118 5.685 1.00 47.88 186 SER A CA 1
ATOM 1473 C C . SER A 1 186 ? -9.644 27.582 6.101 1.00 47.88 186 SER A C 1
ATOM 1475 O O . SER A 1 186 ? -10.392 28.088 6.936 1.00 47.88 186 SER A O 1
ATOM 1477 N N . LYS A 1 187 ? -8.591 28.241 5.598 1.00 42.56 187 LYS A N 1
ATOM 1478 C CA . LYS A 1 187 ? -8.243 29.641 5.900 1.00 42.56 187 LYS A CA 1
ATOM 1479 C C . LYS A 1 187 ? -8.359 30.576 4.686 1.00 42.56 187 LYS A C 1
ATOM 1481 O O . LYS A 1 187 ? -7.921 31.720 4.784 1.00 42.56 187 LYS A O 1
ATOM 1486 N N . SER A 1 188 ? -8.896 30.102 3.561 1.00 38.69 188 SER A N 1
ATOM 1487 C CA . SER A 1 188 ? -9.134 30.895 2.343 1.00 38.69 188 SER A CA 1
ATOM 1488 C C . SER A 1 188 ? -10.618 31.122 2.114 1.00 38.69 188 SER A C 1
ATOM 1490 O O . SER A 1 188 ? -11.386 30.159 2.332 1.00 38.69 188 SER A O 1
#

Secondary structure (DSSP, 8-state):
--HHHHHHHH-STT--GGGTS-TTS-GGGGEESSS-HHHHHHHHHHHHHTTS-HHHHHHHHHHHHHHHHHHHHHHHHHHHHHHHHHHTTT-EEEEEEEEEETTTTEEEEEEEEE--HHHHHHHHHHHHHHHHHHHHHH--EEEEEEEE--TTS----HHHHHHHS-EEE--HHHHHHHHHHHHHHTT-

Organism: NCBI:txid1801832

Sequence (188 aa):
MSTNRLKTLLQKDHFSFTDLLPHSKSVESFFEGPQTYEDLLRGALEKGRQQGAKEAIEKIAKDIQSRLEKYIEALLGIGGIIKFAAEESNIEVKQVRAKVCFDSGSINAFFVITTSFENEVKFSKLLDEAERLFLQEENLLAETSFVNVKENEQSIDYSAVKNDYPFSLNVENVVHAIKQSASSTSKS

Radius of gyration: 17.52 Å; chains: 1; bounding box: 42×46×49 Å

pLDDT: mean 75.68, std 13.95, range [38.69, 94.25]

Foldseek 3Di:
DLLVVLCVQLVPPPDDLVVLDDPPDDLQVQWDFPDGLVNQLVVQLVVVVVPDDDVVSVVSSVVSNVLSSVLSSVLLSLVLSLCLSCVVLVKAFPWKFWDQDVVVQAIEIETEIEDDPVVVVVSVVSNVSSQVSCCVRVVHGYHYYYDHDYPPDDDDPVVVVCVVGGITGNNVSSNVSSVVVVVVVVVD